Protein AF-A0A0K2Y956-F1 (afdb_monomer)

Mean predicted aligned error: 7.2 Å

Organism: NCBI:txid1578720

Sequence (318 aa):
VDVCEVVAVTRGVLKTEPFVRTFTHATAKLDRVRRGSLFAAFNPSCIEEAVRLGAYGVLFEKSAPISDPEIAWICVENLQEAVNKLLYYKFLDAPLTIFTLTPLELELFSKLAKAPGVCAFEEDTLELLNLDLNNLHTLLLTHTPPKLNAKKPANTPPFTLLQAQLFSMALRYKDQRHDLKISGLYTLELARVLNLCEDLGLEANLSHLGTLNSMQPHYTNKRLELCAFGQSERILIHERQVAKLPRMLAFVKKTAPYHKPAIFSQEPLALEHVRYQNLQELQDLLCKKDFSLGFVLGEIPLQALWRKPPLRSLFDSL

Structure (mmCIF, N/CA/C/O backbone):
data_AF-A0A0K2Y956-F1
#
_entry.id   AF-A0A0K2Y956-F1
#
loop_
_atom_site.group_PDB
_atom_site.id
_atom_site.type_symbol
_atom_site.label_atom_id
_atom_site.label_alt_id
_atom_site.label_comp_id
_atom_site.label_asym_id
_atom_site.label_entity_id
_atom_site.label_seq_id
_atom_site.pdbx_PDB_ins_code
_atom_site.Cartn_x
_atom_site.Cartn_y
_atom_site.Cartn_z
_atom_site.occupancy
_atom_site.B_iso_or_equiv
_atom_site.auth_seq_id
_atom_site.auth_comp_id
_atom_site.auth_asym_id
_atom_site.auth_atom_id
_atom_site.pdbx_PDB_model_num
ATOM 1 N N . VAL A 1 1 ? 10.954 -6.031 -23.122 1.00 83.19 1 VAL A N 1
ATOM 2 C CA . VAL A 1 1 ? 10.714 -4.720 -23.776 1.00 83.19 1 VAL A CA 1
ATOM 3 C C . VAL A 1 1 ? 11.827 -4.489 -24.782 1.00 83.19 1 VAL A C 1
ATOM 5 O O . VAL A 1 1 ? 12.980 -4.685 -24.410 1.00 83.19 1 VAL A O 1
ATOM 8 N N . ASP A 1 2 ? 11.516 -4.169 -26.034 1.00 93.06 2 ASP A N 1
ATOM 9 C CA . ASP A 1 2 ? 12.533 -3.969 -27.081 1.00 93.06 2 ASP A CA 1
ATOM 10 C C . ASP A 1 2 ? 13.171 -2.566 -26.997 1.00 93.06 2 ASP A C 1
ATOM 12 O O . ASP A 1 2 ? 12.508 -1.601 -26.619 1.00 93.06 2 ASP A O 1
ATOM 16 N N . VAL A 1 3 ? 14.462 -2.429 -27.316 1.00 94.81 3 VAL A N 1
ATOM 17 C CA . VAL A 1 3 ? 15.168 -1.133 -27.258 1.00 94.81 3 VAL A CA 1
ATOM 18 C C . VAL A 1 3 ? 14.535 -0.109 -28.202 1.00 94.81 3 VAL A C 1
ATOM 20 O O . VAL A 1 3 ? 14.299 1.030 -27.797 1.00 94.81 3 VAL A O 1
ATOM 23 N N . CYS A 1 4 ? 14.226 -0.503 -29.439 1.00 94.06 4 CYS A N 1
ATOM 24 C CA . CYS A 1 4 ? 13.611 0.371 -30.435 1.00 94.06 4 CYS A CA 1
ATOM 25 C C . CYS A 1 4 ? 12.205 0.790 -30.000 1.00 94.06 4 CYS A C 1
ATOM 27 O O . CYS A 1 4 ? 11.833 1.949 -30.170 1.00 94.06 4 CYS A O 1
ATOM 29 N N . GLU A 1 5 ? 11.448 -0.128 -29.396 1.00 94.25 5 GLU A N 1
ATOM 30 C CA . GLU A 1 5 ? 10.139 0.168 -28.806 1.00 94.25 5 GLU A CA 1
ATOM 31 C C . GLU A 1 5 ? 10.256 1.229 -27.704 1.00 94.25 5 GLU A C 1
ATOM 33 O O . GLU A 1 5 ? 9.527 2.222 -27.735 1.00 94.25 5 GLU A O 1
ATOM 38 N N . VAL A 1 6 ? 11.214 1.081 -26.775 1.00 96.31 6 VAL A N 1
ATOM 39 C CA . VAL A 1 6 ? 11.437 2.085 -25.721 1.00 96.31 6 VAL A CA 1
ATOM 40 C C . VAL A 1 6 ? 11.759 3.441 -26.332 1.00 96.31 6 VAL A C 1
ATOM 42 O O . VAL A 1 6 ? 11.135 4.436 -25.964 1.00 96.31 6 VAL A O 1
ATOM 45 N N . VAL A 1 7 ? 12.696 3.496 -27.279 1.00 96.81 7 VAL A N 1
ATOM 46 C CA . VAL A 1 7 ? 13.085 4.737 -27.963 1.00 96.81 7 VAL A CA 1
ATOM 47 C C . VAL A 1 7 ? 11.877 5.382 -28.654 1.00 96.81 7 VAL A C 1
ATOM 49 O O . VAL A 1 7 ? 11.616 6.568 -28.447 1.00 96.81 7 VAL A O 1
ATOM 52 N N . ALA A 1 8 ? 11.092 4.607 -29.405 1.00 96.19 8 ALA A N 1
ATOM 53 C CA . ALA A 1 8 ? 9.938 5.103 -30.149 1.00 96.19 8 ALA A CA 1
ATOM 54 C C . ALA A 1 8 ? 8.819 5.621 -29.230 1.00 96.19 8 ALA A C 1
ATOM 56 O O . ALA A 1 8 ? 8.346 6.747 -29.403 1.00 96.19 8 ALA A O 1
ATOM 57 N N . VAL A 1 9 ? 8.417 4.834 -28.226 1.00 95.75 9 VAL A N 1
ATOM 58 C CA . VAL A 1 9 ? 7.323 5.184 -27.304 1.00 95.75 9 VAL A CA 1
ATOM 59 C C . VAL A 1 9 ? 7.689 6.393 -26.447 1.00 95.75 9 VAL A C 1
ATOM 61 O O . VAL A 1 9 ? 6.869 7.293 -26.245 1.00 95.75 9 VAL A O 1
ATOM 64 N N . THR A 1 10 ? 8.930 6.448 -25.959 1.00 96.00 10 THR A N 1
ATOM 65 C CA . THR A 1 10 ? 9.403 7.565 -25.127 1.00 96.00 10 THR A CA 1
ATOM 66 C C . THR A 1 10 ? 9.759 8.807 -25.938 1.00 96.00 10 THR A C 1
ATOM 68 O O . THR A 1 10 ? 9.862 9.887 -25.355 1.00 96.00 10 THR A O 1
ATOM 71 N N . ARG A 1 11 ? 9.898 8.676 -27.267 1.00 94.88 11 ARG A N 1
ATOM 72 C CA . ARG A 1 11 ? 10.542 9.663 -28.151 1.00 94.88 11 ARG A CA 1
ATOM 73 C C . ARG A 1 11 ? 11.953 10.015 -27.674 1.00 94.88 11 ARG A C 1
ATOM 75 O O . ARG A 1 11 ? 12.375 11.167 -27.745 1.00 94.88 11 ARG A O 1
ATOM 82 N N . GLY A 1 12 ? 12.646 9.020 -27.129 1.00 95.19 12 GLY A N 1
ATOM 83 C CA . GLY A 1 12 ? 14.008 9.165 -26.649 1.00 95.19 12 GLY A CA 1
ATOM 84 C C . GLY A 1 12 ? 15.011 9.271 -27.792 1.00 95.19 12 GLY A C 1
ATOM 85 O O . GLY A 1 12 ? 14.745 8.888 -28.929 1.00 95.19 12 GLY A O 1
ATOM 86 N N . VAL A 1 13 ? 16.199 9.768 -27.468 1.00 95.75 13 VAL A N 1
ATOM 87 C CA . VAL A 1 13 ? 17.360 9.767 -28.355 1.00 95.75 13 VAL A CA 1
ATOM 88 C C . VAL A 1 13 ? 18.353 8.749 -27.821 1.00 95.75 13 VAL A C 1
ATOM 90 O O . VAL A 1 13 ? 18.901 8.925 -26.729 1.00 95.75 13 VAL A O 1
ATOM 93 N N . LEU A 1 14 ? 18.590 7.694 -28.597 1.00 95.69 14 LEU A N 1
ATOM 94 C CA . LEU A 1 14 ? 19.624 6.712 -28.300 1.00 95.69 14 LEU A CA 1
ATOM 95 C C . LEU A 1 14 ? 21.005 7.355 -28.510 1.00 95.69 14 LEU A C 1
ATOM 97 O O . LEU A 1 14 ? 21.265 7.953 -29.553 1.00 95.69 14 LEU A O 1
ATOM 101 N N . LYS A 1 15 ? 21.864 7.298 -27.491 1.00 95.44 15 LYS A N 1
ATOM 102 C CA . LYS A 1 15 ? 23.186 7.949 -27.470 1.00 95.44 15 LYS A CA 1
ATOM 103 C C . LYS A 1 15 ? 24.343 7.006 -27.797 1.00 95.44 15 LYS A C 1
ATOM 105 O O . LYS A 1 15 ? 25.475 7.466 -27.899 1.00 95.44 15 LYS A O 1
ATOM 110 N N . THR A 1 16 ? 24.061 5.719 -27.952 1.00 91.44 16 THR A N 1
ATOM 111 C CA . THR A 1 16 ? 25.033 4.659 -28.231 1.00 91.44 16 THR A CA 1
ATOM 112 C C . THR A 1 16 ? 24.541 3.753 -29.356 1.00 91.44 16 THR A C 1
ATOM 114 O O . THR A 1 16 ? 23.388 3.844 -29.776 1.00 91.44 16 TH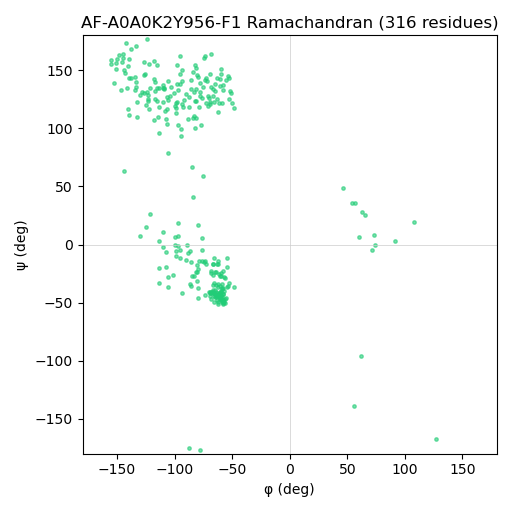R A O 1
ATOM 117 N N . GLU A 1 17 ? 25.409 2.862 -29.829 1.00 91.19 17 GLU A N 1
ATOM 118 C CA . GLU A 1 17 ? 25.054 1.749 -30.716 1.00 91.19 17 GLU A CA 1
ATOM 119 C C . GLU A 1 17 ? 25.080 0.445 -29.898 1.00 91.19 17 GLU A C 1
ATOM 121 O O . GLU A 1 17 ? 26.075 -0.279 -29.922 1.00 91.19 17 GLU A O 1
ATOM 126 N N . PRO A 1 18 ? 24.032 0.159 -29.101 1.00 91.19 18 PRO A N 1
ATOM 127 C CA . PRO A 1 18 ? 24.045 -0.965 -28.179 1.00 91.19 18 PRO A CA 1
ATOM 128 C C . PRO A 1 18 ? 24.011 -2.309 -28.907 1.00 91.19 18 PRO A C 1
ATOM 130 O O . PRO A 1 18 ? 23.311 -2.482 -29.907 1.00 91.19 18 PRO A O 1
ATOM 133 N N . PHE A 1 19 ? 24.676 -3.312 -28.334 1.00 90.25 19 PHE A N 1
ATOM 134 C CA . PHE A 1 19 ? 24.554 -4.700 -28.794 1.00 90.25 19 PHE A CA 1
ATOM 135 C C . PHE A 1 19 ? 23.277 -5.377 -28.283 1.00 90.25 19 PHE A C 1
ATOM 137 O O . PHE A 1 19 ? 22.799 -6.359 -28.860 1.00 90.25 19 PHE A O 1
ATOM 144 N N . VAL A 1 20 ? 22.699 -4.844 -27.208 1.00 87.69 20 VAL A N 1
ATOM 145 C CA . VAL A 1 20 ? 21.462 -5.343 -26.610 1.00 87.69 20 VAL A CA 1
ATOM 146 C C . VAL A 1 20 ? 20.264 -4.933 -27.461 1.00 87.69 20 VAL A C 1
ATOM 148 O O . VAL A 1 20 ? 20.142 -3.783 -27.868 1.00 87.69 20 VAL A O 1
ATOM 151 N N . ARG A 1 21 ? 19.342 -5.876 -27.688 1.00 91.25 21 ARG A N 1
ATOM 152 C CA . ARG A 1 21 ? 18.084 -5.629 -28.418 1.00 91.25 21 ARG A CA 1
ATOM 153 C C . ARG A 1 21 ? 16.853 -5.582 -27.524 1.00 91.25 21 ARG A C 1
ATOM 155 O O . ARG A 1 21 ? 15.892 -4.893 -27.833 1.00 91.25 21 ARG A O 1
ATOM 162 N N . THR A 1 22 ? 16.883 -6.284 -26.396 1.00 93.69 22 THR A N 1
ATOM 163 C CA . THR A 1 22 ? 15.728 -6.409 -25.504 1.00 93.69 22 THR A CA 1
ATOM 164 C C . THR A 1 22 ? 16.140 -6.335 -24.046 1.00 93.69 22 THR A C 1
ATOM 166 O O . THR A 1 22 ? 17.139 -6.931 -23.645 1.00 93.69 22 THR A O 1
ATOM 169 N N . PHE A 1 23 ? 15.298 -5.699 -23.243 1.00 95.38 23 PHE A N 1
ATOM 170 C CA . PHE A 1 23 ? 15.364 -5.716 -21.789 1.00 95.38 23 PHE A CA 1
ATOM 171 C C . PHE A 1 23 ? 14.441 -6.792 -21.223 1.00 95.38 23 PHE A C 1
ATOM 173 O O . PHE A 1 23 ? 13.294 -6.939 -21.669 1.00 95.38 23 PHE A O 1
ATOM 180 N N . THR A 1 24 ? 14.931 -7.509 -20.215 1.00 93.12 24 THR A N 1
ATOM 181 C CA . THR A 1 24 ? 14.179 -8.546 -19.491 1.00 93.12 24 THR A CA 1
ATOM 182 C C . THR A 1 24 ? 13.288 -7.957 -18.401 1.00 93.12 24 THR A C 1
ATOM 184 O O . THR A 1 24 ? 12.274 -8.551 -18.048 1.00 93.12 24 THR A O 1
ATOM 187 N N . HIS A 1 25 ? 13.664 -6.794 -17.868 1.00 92.56 25 HIS A N 1
ATOM 188 C CA . HIS A 1 25 ? 13.036 -6.160 -16.714 1.00 92.56 25 HIS A CA 1
ATOM 189 C C . HIS A 1 25 ? 13.284 -4.646 -16.747 1.00 92.56 25 HIS A C 1
ATOM 191 O O . HIS A 1 25 ? 14.275 -4.214 -17.330 1.00 92.56 25 HIS A O 1
ATOM 197 N N . ALA A 1 26 ? 12.439 -3.839 -16.112 1.00 95.56 26 ALA A N 1
ATOM 198 C CA . ALA A 1 26 ? 12.599 -2.395 -15.975 1.00 95.56 26 ALA A CA 1
ATOM 199 C C . ALA A 1 26 ? 12.434 -1.963 -14.512 1.00 95.56 26 ALA A C 1
ATOM 201 O O . ALA A 1 26 ? 11.440 -2.301 -13.885 1.00 95.56 26 ALA A O 1
ATOM 202 N N . THR A 1 27 ? 13.372 -1.201 -13.954 1.00 96.00 27 THR A N 1
ATOM 203 C CA . THR A 1 27 ? 13.287 -0.756 -12.552 1.00 96.00 27 THR A CA 1
ATOM 204 C C . THR A 1 27 ? 13.971 0.590 -12.337 1.00 96.00 27 THR A C 1
ATOM 206 O O . THR A 1 27 ? 14.804 1.016 -13.133 1.00 96.00 27 THR A O 1
ATOM 209 N N . ALA A 1 28 ? 13.614 1.269 -11.250 1.00 95.06 28 ALA A N 1
ATOM 210 C CA . ALA A 1 28 ? 14.278 2.478 -10.762 1.00 95.06 28 ALA A CA 1
ATOM 211 C C . ALA A 1 28 ? 15.047 2.215 -9.457 1.00 95.06 28 ALA A C 1
ATOM 213 O O . ALA A 1 28 ? 15.675 3.124 -8.913 1.00 95.06 28 ALA A O 1
ATOM 214 N N . LYS A 1 29 ? 14.991 0.985 -8.927 1.00 95.06 29 LYS A N 1
ATOM 215 C CA . LYS A 1 29 ? 15.582 0.629 -7.636 1.00 95.06 29 LYS A CA 1
ATOM 216 C C . LYS A 1 29 ? 16.838 -0.207 -7.834 1.00 95.06 29 LYS A C 1
ATOM 218 O O . LYS A 1 29 ? 16.804 -1.232 -8.510 1.00 95.06 29 LYS A O 1
ATOM 223 N N . LEU A 1 30 ? 17.943 0.227 -7.227 1.00 95.38 30 LEU A N 1
ATOM 224 C CA . LEU A 1 30 ? 19.248 -0.428 -7.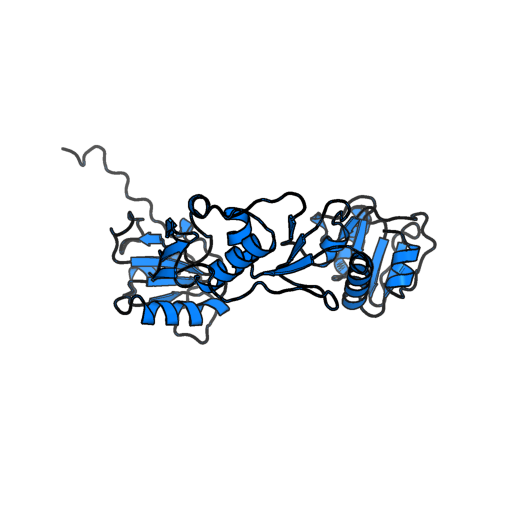367 1.00 95.38 30 LEU A CA 1
ATOM 225 C C . LEU A 1 30 ? 19.239 -1.887 -6.899 1.00 95.38 30 LEU A C 1
ATOM 227 O O . LEU A 1 30 ? 19.794 -2.747 -7.570 1.00 95.38 30 LEU A O 1
ATOM 231 N N . ASP A 1 31 ? 18.552 -2.185 -5.797 1.00 95.12 31 ASP A N 1
ATOM 232 C CA . ASP A 1 31 ? 18.433 -3.534 -5.227 1.00 95.12 31 ASP A CA 1
ATOM 233 C C . ASP A 1 31 ? 17.667 -4.524 -6.126 1.00 95.12 31 ASP A C 1
ATOM 235 O O . ASP A 1 31 ? 17.694 -5.734 -5.890 1.00 95.12 31 ASP A O 1
ATOM 239 N N . ARG A 1 32 ? 16.999 -4.027 -7.172 1.00 93.81 32 ARG A N 1
ATOM 240 C CA . ARG A 1 32 ? 16.249 -4.825 -8.150 1.00 93.81 32 ARG A CA 1
ATOM 241 C C . ARG A 1 32 ? 16.924 -4.913 -9.511 1.00 93.81 32 ARG A C 1
ATOM 243 O O . ARG A 1 32 ? 16.457 -5.674 -10.360 1.00 93.81 32 ARG A O 1
ATOM 250 N N . VAL A 1 33 ? 18.018 -4.183 -9.722 1.00 96.31 33 VAL A N 1
ATOM 251 C CA . VAL A 1 33 ? 18.779 -4.259 -10.968 1.00 96.31 33 VAL A CA 1
ATOM 252 C C . VAL A 1 33 ? 19.389 -5.650 -11.108 1.00 96.31 33 VAL A C 1
ATOM 254 O O . VAL A 1 33 ? 19.981 -6.199 -10.179 1.00 96.31 33 VAL A O 1
ATOM 257 N N . ARG A 1 34 ? 19.213 -6.238 -12.290 1.00 94.69 34 ARG A N 1
ATOM 258 C CA . ARG A 1 34 ? 19.775 -7.533 -12.674 1.00 94.69 34 ARG A CA 1
ATOM 259 C C . ARG A 1 34 ? 20.296 -7.440 -14.102 1.00 94.69 34 ARG A C 1
ATOM 261 O O . ARG A 1 34 ? 19.970 -6.511 -14.837 1.00 94.69 34 ARG A O 1
ATOM 268 N N . ARG A 1 35 ? 21.061 -8.448 -14.526 1.00 94.38 35 ARG A N 1
ATOM 269 C CA . ARG A 1 35 ? 21.492 -8.568 -15.927 1.00 94.38 35 ARG A CA 1
ATOM 270 C C . ARG A 1 35 ? 20.290 -8.496 -16.871 1.00 94.38 35 ARG A C 1
ATOM 272 O O . ARG A 1 35 ? 19.342 -9.269 -16.725 1.00 94.38 35 ARG A O 1
ATOM 279 N N . GLY A 1 36 ? 20.346 -7.579 -17.834 1.00 94.00 36 GLY A N 1
ATOM 280 C CA . GLY A 1 36 ? 19.261 -7.353 -18.792 1.00 94.00 36 GLY A CA 1
ATOM 281 C C . GLY A 1 36 ? 18.239 -6.294 -18.379 1.00 94.00 36 GLY A C 1
ATOM 282 O O . GLY A 1 36 ? 17.274 -6.086 -19.116 1.00 94.00 36 GLY A O 1
ATOM 283 N N . SER A 1 37 ? 18.422 -5.617 -17.240 1.00 96.38 37 SER A N 1
ATOM 284 C CA . SER A 1 37 ? 17.502 -4.567 -16.796 1.00 96.38 37 SER A CA 1
ATOM 285 C C . SER A 1 37 ? 17.615 -3.279 -17.621 1.00 96.38 37 SER A C 1
ATOM 287 O O . SER A 1 37 ? 18.710 -2.843 -17.969 1.00 96.38 37 SER A O 1
ATOM 289 N N . LEU A 1 38 ? 16.478 -2.629 -17.850 1.00 97.44 38 LEU A N 1
ATOM 290 C CA . LEU A 1 38 ? 16.365 -1.209 -18.159 1.00 97.44 38 LEU A CA 1
ATOM 291 C C . LEU A 1 38 ? 16.267 -0.432 -16.842 1.00 97.44 38 LEU A C 1
ATOM 293 O O . LEU A 1 38 ? 15.322 -0.625 -16.077 1.00 97.44 38 LEU A O 1
ATOM 297 N N . PHE A 1 39 ? 17.220 0.452 -16.574 1.00 97.31 39 PHE A N 1
ATOM 298 C CA . PHE A 1 39 ? 17.215 1.287 -15.379 1.00 97.31 39 PHE A CA 1
ATOM 299 C C . PHE A 1 39 ? 16.667 2.686 -15.683 1.00 97.31 39 PHE A C 1
ATOM 301 O O . PHE A 1 39 ? 17.211 3.392 -16.532 1.00 97.31 39 PHE A O 1
ATOM 308 N N . ALA A 1 40 ? 15.605 3.105 -14.991 1.00 97.06 40 ALA A N 1
ATOM 309 C CA . ALA A 1 40 ? 15.092 4.474 -15.063 1.00 97.06 40 ALA A CA 1
ATOM 310 C C . ALA A 1 40 ? 15.791 5.356 -14.017 1.00 97.06 40 ALA A C 1
ATOM 312 O O . ALA A 1 40 ? 15.541 5.253 -12.815 1.00 97.06 40 ALA A O 1
ATOM 313 N N . ALA A 1 41 ? 16.669 6.241 -14.481 1.00 95.81 41 ALA A N 1
ATOM 314 C CA . ALA A 1 41 ? 17.578 7.009 -13.642 1.00 95.81 41 ALA A CA 1
ATOM 315 C C . ALA A 1 41 ? 16.943 8.292 -13.076 1.00 95.81 41 ALA A C 1
ATOM 317 O O . ALA A 1 41 ? 17.366 9.402 -13.398 1.00 95.81 41 ALA A O 1
ATOM 318 N N . PHE A 1 42 ? 15.950 8.149 -12.191 1.00 93.69 42 PHE A N 1
ATOM 319 C CA . PHE A 1 42 ? 15.370 9.292 -11.463 1.00 93.69 42 PHE A CA 1
ATOM 320 C C . PHE A 1 42 ? 16.378 9.968 -10.525 1.00 93.69 42 PHE A C 1
ATOM 322 O O . PHE A 1 42 ? 16.252 11.152 -10.220 1.00 93.69 42 PHE A O 1
ATOM 329 N N . ASN A 1 43 ? 17.403 9.226 -10.099 1.00 92.25 43 ASN A N 1
ATOM 330 C CA . ASN A 1 43 ? 18.574 9.763 -9.426 1.00 92.25 43 ASN A CA 1
ATOM 331 C C . ASN A 1 43 ? 19.829 9.487 -10.278 1.00 92.25 43 ASN A C 1
ATOM 333 O O . ASN A 1 43 ? 20.294 8.344 -10.308 1.00 92.25 43 ASN A O 1
ATOM 337 N N . PRO A 1 44 ? 20.414 10.507 -10.936 1.00 90.69 44 PRO A N 1
ATOM 338 C CA . PRO A 1 44 ? 21.598 10.333 -11.777 1.00 90.69 44 PRO A CA 1
ATOM 339 C C . PRO A 1 44 ? 22.809 9.728 -11.053 1.00 90.69 44 PRO A C 1
ATOM 341 O O . PRO A 1 44 ? 23.605 9.036 -11.680 1.00 90.69 44 PRO A O 1
ATOM 344 N N . SER A 1 45 ? 22.936 9.929 -9.735 1.00 92.38 45 SER A N 1
ATOM 345 C CA . SER A 1 45 ? 24.040 9.348 -8.948 1.00 92.38 45 SER A CA 1
ATOM 346 C C . SER A 1 45 ? 23.994 7.818 -8.857 1.00 92.38 45 SER A C 1
ATOM 348 O O . SER A 1 45 ? 24.998 7.193 -8.537 1.00 92.38 45 SER A O 1
ATOM 350 N N . CYS A 1 46 ? 22.853 7.199 -9.172 1.00 93.94 46 CYS A N 1
ATOM 351 C CA . CYS A 1 46 ? 22.685 5.748 -9.156 1.00 93.94 46 CYS A CA 1
ATOM 352 C C . CYS A 1 46 ? 23.051 5.070 -10.488 1.00 93.94 46 CYS A C 1
ATOM 354 O O . CYS A 1 46 ? 23.050 3.845 -10.552 1.00 93.94 46 CYS A O 1
ATOM 356 N N . ILE A 1 47 ? 23.336 5.827 -11.554 1.00 95.00 47 ILE A N 1
ATOM 357 C CA . ILE A 1 47 ? 23.529 5.268 -12.902 1.00 95.00 47 ILE A CA 1
ATOM 358 C C . ILE A 1 47 ? 24.721 4.310 -12.954 1.00 95.00 47 ILE A C 1
ATOM 360 O O . ILE A 1 47 ? 24.575 3.184 -13.421 1.00 95.00 47 ILE A O 1
ATOM 364 N N . GLU A 1 48 ? 25.884 4.740 -12.463 1.00 94.81 48 GLU A N 1
ATOM 365 C CA . GLU A 1 48 ? 27.111 3.935 -12.510 1.00 94.81 48 GLU A CA 1
ATOM 366 C C . GLU A 1 48 ? 26.935 2.605 -11.766 1.00 94.81 48 GLU A C 1
ATOM 368 O O . GLU A 1 48 ? 27.286 1.538 -12.273 1.00 94.81 48 GLU A O 1
ATOM 373 N N . GLU A 1 49 ? 26.293 2.664 -10.598 1.00 96.00 49 GLU A N 1
ATOM 374 C CA . GLU A 1 49 ? 25.967 1.482 -9.810 1.00 96.00 49 GLU A CA 1
ATOM 375 C C . GLU A 1 49 ? 25.009 0.544 -10.551 1.00 96.00 49 GLU A C 1
ATOM 377 O O . GLU A 1 49 ? 25.234 -0.663 -10.593 1.00 96.00 49 GLU A O 1
ATOM 382 N N . ALA A 1 50 ? 23.959 1.080 -11.177 1.00 96.50 50 ALA A N 1
ATOM 383 C CA . ALA A 1 50 ? 23.004 0.277 -11.933 1.00 96.50 50 ALA A CA 1
ATOM 384 C C . ALA A 1 50 ? 23.675 -0.456 -13.108 1.00 96.50 50 ALA A C 1
ATOM 386 O O . ALA A 1 50 ? 23.425 -1.644 -13.318 1.00 96.50 50 ALA A O 1
ATOM 387 N N . VAL A 1 51 ? 24.566 0.216 -13.845 1.00 96.19 51 VAL A N 1
ATOM 388 C CA . VAL A 1 51 ? 25.340 -0.413 -14.929 1.00 96.19 51 VAL A CA 1
ATOM 389 C C . VAL A 1 51 ? 26.195 -1.554 -14.377 1.00 96.19 51 VAL A C 1
ATOM 391 O O . VAL A 1 51 ? 26.131 -2.673 -14.889 1.00 96.19 51 VAL A O 1
ATOM 394 N N . ARG A 1 52 ? 26.902 -1.328 -13.261 1.00 95.56 52 ARG A N 1
ATOM 395 C CA . ARG A 1 52 ? 27.707 -2.362 -12.590 1.00 95.56 52 ARG A CA 1
ATOM 396 C C . ARG A 1 52 ? 26.879 -3.574 -12.147 1.00 95.56 52 ARG A C 1
ATOM 398 O O . ARG A 1 52 ? 27.354 -4.705 -12.238 1.00 95.56 52 ARG A O 1
ATOM 405 N N . LEU A 1 53 ? 25.646 -3.354 -11.692 1.00 96.31 53 LEU A N 1
ATOM 406 C CA . LEU A 1 53 ? 24.710 -4.411 -11.287 1.00 96.31 53 LEU A CA 1
ATOM 407 C C . LEU A 1 53 ? 24.069 -5.155 -12.477 1.00 96.31 53 LEU A C 1
ATOM 409 O O . LEU A 1 53 ? 23.379 -6.159 -12.283 1.00 96.31 53 LEU A O 1
ATOM 413 N N . GLY A 1 54 ? 24.335 -4.722 -13.714 1.00 94.38 54 GLY A N 1
ATOM 414 C CA . GLY A 1 54 ? 23.928 -5.414 -14.936 1.00 94.38 54 GLY A CA 1
ATOM 415 C C . GLY A 1 54 ? 22.798 -4.742 -15.714 1.00 94.38 54 GLY A C 1
ATOM 416 O O . GLY A 1 54 ? 22.157 -5.412 -16.528 1.00 94.38 54 GLY A O 1
ATOM 417 N N . ALA A 1 55 ? 22.543 -3.448 -15.497 1.00 96.56 55 ALA A N 1
ATOM 418 C CA . ALA A 1 55 ? 21.639 -2.696 -16.360 1.00 96.56 55 ALA A CA 1
ATOM 419 C C . ALA A 1 55 ? 22.180 -2.667 -17.799 1.00 96.56 55 ALA A C 1
ATOM 421 O O . ALA A 1 55 ? 23.284 -2.202 -18.062 1.00 96.56 55 ALA A O 1
ATOM 422 N N . TYR A 1 56 ? 21.380 -3.176 -18.730 1.00 96.31 56 TYR A N 1
ATOM 423 C CA . TYR A 1 56 ? 21.672 -3.213 -20.166 1.00 96.31 56 TYR A CA 1
ATOM 424 C C . TYR A 1 56 ? 21.067 -2.027 -20.916 1.00 96.31 56 TYR A C 1
ATOM 426 O O . TYR A 1 56 ? 21.296 -1.854 -22.114 1.00 96.31 56 TYR A O 1
ATOM 434 N N . GLY A 1 57 ? 20.299 -1.197 -20.218 1.00 96.44 57 GLY A N 1
ATOM 435 C CA . GLY A 1 57 ? 19.902 0.107 -20.705 1.00 96.44 57 GLY A CA 1
ATOM 436 C C . GLY A 1 57 ? 19.679 1.079 -19.563 1.00 96.44 57 GLY A C 1
ATOM 437 O O . GLY A 1 57 ? 19.293 0.686 -18.462 1.00 96.44 57 GLY A O 1
ATOM 438 N N . VAL A 1 58 ? 19.901 2.354 -19.848 1.00 97.19 58 VAL A N 1
ATOM 439 C CA . VAL A 1 58 ? 19.675 3.466 -18.929 1.00 97.19 58 VAL A CA 1
ATOM 440 C C . VAL A 1 58 ? 18.750 4.460 -19.622 1.00 97.19 58 VAL A C 1
ATOM 442 O O . VAL A 1 58 ? 19.084 4.991 -20.680 1.00 97.19 58 VAL A O 1
ATOM 445 N N . LEU A 1 59 ? 17.589 4.712 -19.020 1.00 97.25 59 LEU A N 1
ATOM 446 C CA . LEU A 1 59 ? 16.661 5.770 -19.411 1.00 97.25 59 LEU A CA 1
ATOM 447 C C . LEU A 1 59 ? 16.885 6.969 -18.482 1.00 97.25 59 LEU A C 1
ATOM 449 O O . LEU A 1 59 ? 16.707 6.843 -17.270 1.00 97.25 59 LEU A O 1
ATOM 453 N N . PHE A 1 60 ? 17.293 8.116 -19.022 1.00 96.12 60 PHE A N 1
ATOM 454 C CA . PHE A 1 60 ? 17.720 9.269 -18.217 1.00 96.12 60 PHE A CA 1
ATOM 455 C C . PHE A 1 60 ? 17.341 10.613 -18.848 1.00 96.12 60 PHE A C 1
ATOM 457 O O . PHE A 1 60 ? 17.103 10.710 -20.052 1.00 96.12 60 PHE A O 1
ATOM 464 N N . GLU A 1 61 ? 17.324 11.668 -18.029 1.00 94.31 61 GLU A N 1
ATOM 465 C CA . GLU A 1 61 ? 17.114 13.045 -18.489 1.00 94.31 61 GLU A CA 1
ATOM 466 C C . GLU A 1 61 ? 18.437 13.775 -18.752 1.00 94.31 61 GLU A C 1
ATOM 468 O O . GLU A 1 61 ? 19.433 13.567 -18.055 1.00 94.31 61 GLU A O 1
ATOM 473 N N . LYS A 1 62 ? 18.415 14.720 -19.701 1.00 82.44 62 LYS A N 1
ATOM 474 C CA . LYS A 1 62 ? 19.517 15.650 -20.012 1.00 82.44 62 LYS A CA 1
ATOM 475 C C . LYS A 1 62 ? 20.788 14.939 -20.491 1.00 82.44 62 LYS A C 1
ATOM 477 O O . LYS A 1 62 ? 20.921 14.642 -21.676 1.00 82.44 62 LYS A O 1
ATOM 482 N N . SER A 1 63 ? 21.738 14.688 -19.598 1.00 81.06 63 SER A N 1
ATOM 483 C CA . SER A 1 63 ? 23.057 14.151 -19.923 1.00 81.06 63 SER A CA 1
ATOM 484 C C . SER A 1 63 ? 23.554 13.261 -18.794 1.00 81.06 63 SER A C 1
ATOM 486 O O . SER A 1 63 ? 23.548 13.677 -17.636 1.00 81.06 63 SER A O 1
ATOM 488 N N . ALA A 1 64 ? 24.049 12.083 -19.151 1.00 81.75 64 ALA A N 1
ATOM 489 C CA . ALA A 1 64 ? 24.754 11.179 -18.259 1.00 81.75 64 ALA A CA 1
ATOM 490 C C . ALA A 1 64 ? 26.106 10.818 -18.896 1.00 81.75 64 ALA A C 1
ATOM 492 O O . ALA A 1 64 ? 26.186 10.750 -20.128 1.00 81.75 64 ALA A O 1
ATOM 493 N N . PRO A 1 65 ? 27.168 10.616 -18.098 1.00 83.06 65 PRO A N 1
ATOM 494 C CA . PRO A 1 65 ? 28.425 10.108 -18.622 1.00 83.06 65 PRO A CA 1
ATOM 495 C C . PRO A 1 65 ? 28.212 8.672 -19.110 1.00 83.06 65 PRO A C 1
ATOM 497 O O . PRO A 1 65 ? 27.779 7.812 -18.346 1.00 83.06 65 PRO A O 1
ATOM 500 N N . ILE A 1 66 ? 28.502 8.425 -20.386 1.00 89.19 66 ILE A N 1
ATOM 501 C CA . ILE A 1 66 ? 28.409 7.092 -20.986 1.00 89.19 66 ILE A CA 1
ATOM 502 C C . ILE A 1 66 ? 29.634 6.301 -20.525 1.00 89.19 66 ILE A C 1
ATOM 504 O O . ILE A 1 66 ? 30.740 6.541 -21.004 1.00 89.19 66 ILE A O 1
ATOM 508 N N . SER A 1 67 ? 29.441 5.403 -19.561 1.00 89.19 67 SER A N 1
ATOM 509 C CA . SER A 1 67 ? 30.508 4.552 -19.016 1.00 89.19 67 SER A CA 1
ATOM 510 C C . SER A 1 67 ? 30.743 3.280 -19.834 1.00 89.19 67 SER A C 1
ATOM 512 O O . SER A 1 67 ? 31.855 2.761 -19.839 1.00 89.19 67 SER A O 1
ATOM 514 N N . ASP A 1 68 ? 29.714 2.799 -20.532 1.00 90.81 68 ASP A N 1
ATOM 515 C CA . ASP A 1 68 ? 29.741 1.570 -21.325 1.00 90.81 68 ASP A CA 1
ATOM 516 C C . ASP A 1 68 ? 28.984 1.791 -22.650 1.00 90.81 68 ASP A C 1
ATOM 518 O O . ASP A 1 68 ? 27.767 1.991 -22.624 1.00 90.81 68 ASP A O 1
ATOM 522 N N . PRO A 1 69 ? 29.660 1.809 -23.812 1.00 90.19 69 PRO A N 1
ATOM 523 C CA . PRO A 1 69 ? 29.007 2.041 -25.098 1.00 90.19 69 PRO A CA 1
ATOM 524 C C . PRO A 1 69 ? 28.171 0.849 -25.598 1.00 90.19 69 PRO A C 1
ATOM 526 O O . PRO A 1 69 ? 27.370 1.037 -26.513 1.00 90.19 69 PRO A O 1
ATOM 529 N N . GLU A 1 70 ? 28.323 -0.350 -25.024 1.00 91.88 70 GLU A N 1
ATOM 530 C CA . GLU A 1 70 ? 27.648 -1.573 -25.490 1.00 91.88 70 GLU A CA 1
ATOM 531 C C . GLU A 1 70 ? 26.190 -1.675 -25.008 1.00 91.88 70 GLU A C 1
ATOM 533 O O . GLU A 1 70 ? 25.387 -2.426 -25.580 1.00 91.88 70 GLU A O 1
ATOM 538 N N . ILE A 1 71 ? 25.828 -0.906 -23.976 1.00 94.00 71 ILE A N 1
ATOM 539 C CA . ILE A 1 71 ? 24.472 -0.847 -23.419 1.00 94.00 71 ILE A CA 1
ATOM 540 C C . ILE A 1 71 ? 23.661 0.311 -24.014 1.00 94.00 71 ILE A C 1
ATOM 542 O O . ILE A 1 71 ? 24.192 1.252 -24.609 1.00 94.00 71 ILE A O 1
ATOM 546 N N . ALA A 1 72 ? 22.337 0.257 -23.871 1.00 96.56 72 ALA A N 1
ATOM 547 C CA . ALA A 1 72 ? 21.437 1.239 -24.470 1.00 96.56 72 ALA A CA 1
ATOM 548 C C . ALA A 1 72 ? 21.293 2.500 -23.602 1.00 96.56 72 ALA A C 1
ATOM 550 O O . ALA A 1 72 ? 20.620 2.482 -22.573 1.00 96.56 72 ALA A O 1
ATOM 551 N N . TRP A 1 73 ? 21.861 3.624 -24.041 1.00 97.12 73 TRP A N 1
ATOM 552 C CA . TRP A 1 73 ? 21.714 4.917 -23.359 1.00 97.12 73 TRP A CA 1
ATOM 553 C C . TRP A 1 73 ? 20.612 5.744 -24.013 1.00 97.12 73 TRP A C 1
ATOM 555 O O . TRP A 1 73 ? 20.814 6.324 -25.080 1.00 97.12 73 TRP A O 1
ATOM 565 N N . ILE A 1 74 ? 19.441 5.809 -23.383 1.00 97.25 74 ILE A N 1
ATOM 566 C CA . ILE A 1 74 ? 18.247 6.456 -23.935 1.00 97.25 74 ILE A CA 1
ATOM 567 C C . ILE A 1 74 ? 17.995 7.765 -23.181 1.00 97.25 74 ILE A C 1
ATOM 569 O O . ILE A 1 74 ? 17.571 7.772 -22.026 1.00 97.25 74 ILE A O 1
ATOM 573 N N . CYS A 1 75 ? 18.258 8.886 -23.851 1.00 96.81 75 CYS A N 1
ATOM 574 C CA . CYS A 1 75 ? 18.043 10.229 -23.313 1.00 96.81 75 CYS A CA 1
ATOM 575 C C . CYS A 1 75 ? 16.625 10.712 -23.645 1.00 96.81 75 CYS A C 1
ATOM 577 O O . CYS A 1 75 ? 16.217 10.669 -24.807 1.00 96.81 75 CYS A O 1
ATOM 579 N N . VAL A 1 76 ? 15.889 11.196 -22.647 1.00 96.81 76 VAL A N 1
ATOM 580 C CA . VAL A 1 76 ? 14.532 11.743 -22.795 1.00 96.81 76 VAL A CA 1
ATOM 581 C C . VAL A 1 76 ? 14.433 13.149 -22.207 1.00 96.81 76 VAL A C 1
ATOM 583 O O . VAL A 1 76 ? 15.220 13.538 -21.346 1.00 96.81 76 VAL A O 1
ATOM 586 N N . GLU A 1 77 ? 13.447 13.921 -22.666 1.00 94.62 77 GLU A N 1
ATOM 587 C CA . GLU A 1 77 ? 13.183 15.270 -22.142 1.00 94.62 77 GLU A CA 1
ATOM 588 C C . GLU A 1 77 ? 12.643 15.238 -20.707 1.00 94.62 77 GLU A C 1
ATOM 590 O O . GLU A 1 77 ? 13.058 16.038 -19.871 1.00 94.62 77 GLU A O 1
ATOM 595 N N . ASN A 1 78 ? 11.727 14.304 -20.430 1.00 95.00 78 ASN A N 1
ATOM 596 C CA . ASN A 1 78 ? 11.124 14.089 -19.120 1.00 95.00 78 ASN A CA 1
ATOM 597 C C . ASN A 1 78 ? 10.970 12.583 -18.856 1.00 95.00 78 ASN A C 1
ATOM 599 O O . ASN A 1 78 ? 10.231 11.881 -19.553 1.00 95.00 78 ASN A O 1
ATOM 603 N N . LEU A 1 79 ? 11.668 12.086 -17.841 1.00 94.75 79 LEU A N 1
ATOM 604 C CA . LEU A 1 79 ? 11.734 10.680 -17.469 1.00 94.75 79 LEU A CA 1
ATOM 605 C C . LEU A 1 79 ? 10.406 10.184 -16.910 1.00 94.75 79 LEU A C 1
ATOM 607 O O . LEU A 1 79 ? 9.962 9.097 -17.275 1.00 94.75 79 LEU A O 1
ATOM 611 N N . GLN A 1 80 ? 9.725 10.986 -16.089 1.00 93.94 80 GLN A N 1
ATOM 612 C CA . GLN A 1 80 ? 8.416 10.604 -15.560 1.00 93.94 80 GLN A CA 1
ATOM 613 C C . GLN A 1 80 ? 7.382 10.452 -16.684 1.00 93.94 80 GLN A C 1
ATOM 615 O O . GLN A 1 80 ? 6.596 9.502 -16.691 1.00 93.94 80 GLN A O 1
ATOM 620 N N . GLU A 1 81 ? 7.382 11.362 -17.658 1.00 94.38 81 GLU A N 1
ATOM 621 C CA . GLU A 1 81 ? 6.504 11.290 -18.823 1.00 94.38 81 GLU A CA 1
ATOM 622 C C . GLU A 1 81 ? 6.857 10.101 -19.724 1.00 94.38 81 GLU A C 1
ATOM 624 O O . GLU A 1 81 ? 5.955 9.408 -20.196 1.00 94.38 81 GLU A O 1
ATOM 629 N N . ALA A 1 82 ? 8.148 9.831 -19.931 1.00 95.44 82 ALA A N 1
ATOM 630 C CA . ALA A 1 82 ? 8.620 8.667 -20.673 1.00 95.44 82 ALA A CA 1
ATOM 631 C C . ALA A 1 82 ? 8.124 7.356 -20.038 1.00 95.44 82 ALA A C 1
ATOM 633 O O . ALA A 1 82 ? 7.548 6.519 -20.734 1.00 95.44 82 ALA A O 1
ATOM 634 N N . VAL A 1 83 ? 8.243 7.214 -18.713 1.00 94.88 83 VAL A N 1
ATOM 635 C CA . VAL A 1 83 ? 7.705 6.063 -17.969 1.00 94.88 83 VAL A CA 1
ATOM 636 C C . VAL A 1 83 ? 6.187 5.958 -18.128 1.00 94.88 83 VAL A C 1
ATOM 638 O O . VAL A 1 83 ? 5.675 4.882 -18.434 1.00 94.88 83 VAL A O 1
ATOM 641 N N . ASN A 1 84 ? 5.455 7.070 -18.014 1.00 93.81 84 ASN A N 1
ATOM 642 C CA . ASN A 1 84 ? 4.002 7.072 -18.206 1.00 93.81 84 ASN A CA 1
ATOM 643 C C . ASN A 1 84 ? 3.596 6.658 -19.632 1.00 93.81 84 ASN A C 1
ATOM 645 O O . ASN A 1 84 ? 2.596 5.965 -19.798 1.00 93.81 84 ASN A O 1
ATOM 649 N N . LYS A 1 85 ? 4.361 7.053 -20.661 1.00 94.06 85 LYS A N 1
ATOM 650 C CA . LYS A 1 85 ? 4.135 6.632 -22.057 1.00 94.06 85 LYS A CA 1
ATOM 651 C C . LYS A 1 85 ? 4.357 5.132 -22.233 1.00 94.06 85 LYS A C 1
ATOM 653 O O . LYS A 1 85 ? 3.523 4.487 -22.860 1.00 94.06 85 LYS A O 1
ATOM 658 N N . LEU A 1 86 ? 5.426 4.584 -21.652 1.00 94.81 86 LEU A N 1
ATOM 659 C CA . LEU A 1 86 ? 5.704 3.142 -21.680 1.00 94.81 86 LEU A CA 1
ATOM 660 C C . LEU A 1 86 ? 4.584 2.343 -21.013 1.00 94.81 86 LEU A C 1
ATOM 662 O O . LEU A 1 86 ? 4.106 1.362 -21.575 1.00 94.81 86 LEU A O 1
ATOM 666 N N . LEU A 1 87 ? 4.127 2.790 -19.842 1.00 93.38 87 LEU A N 1
ATOM 667 C CA . LEU A 1 87 ? 3.012 2.162 -19.138 1.00 93.38 87 LEU A CA 1
ATOM 668 C C . LEU A 1 87 ? 1.728 2.241 -19.959 1.00 93.38 87 LEU A C 1
ATOM 670 O O . LEU A 1 87 ? 1.073 1.226 -20.169 1.00 93.38 87 LEU A O 1
ATOM 674 N N . TYR A 1 88 ? 1.388 3.425 -20.467 1.00 92.19 88 TYR A N 1
ATOM 675 C CA . TYR A 1 88 ? 0.210 3.602 -21.311 1.00 92.19 88 TYR A CA 1
ATOM 676 C C . TYR A 1 88 ? 0.237 2.671 -22.526 1.00 92.19 88 TYR A C 1
ATOM 678 O O . TYR A 1 88 ? -0.745 1.982 -22.771 1.00 92.19 88 TYR A O 1
ATOM 686 N N . TYR A 1 89 ? 1.369 2.600 -23.231 1.00 92.62 89 TYR A N 1
ATOM 687 C CA . TYR A 1 89 ? 1.542 1.713 -24.380 1.00 92.62 89 TYR A CA 1
ATOM 688 C C . TYR A 1 89 ? 1.367 0.238 -23.998 1.00 92.62 89 TYR A C 1
ATOM 690 O O . TYR A 1 89 ? 0.615 -0.478 -24.651 1.00 92.62 89 TYR A O 1
ATOM 698 N N . LYS A 1 90 ? 1.976 -0.198 -22.887 1.00 91.19 90 LYS A N 1
ATOM 699 C CA . LYS A 1 90 ? 1.856 -1.574 -22.389 1.00 91.19 90 LYS A CA 1
ATOM 700 C C . LYS A 1 90 ? 0.406 -1.986 -22.101 1.00 91.19 90 LYS A C 1
ATOM 702 O O . LYS A 1 90 ? 0.047 -3.139 -22.320 1.00 91.19 90 LYS A O 1
ATOM 707 N N . PHE A 1 91 ? -0.404 -1.072 -21.571 1.00 91.31 91 PHE A N 1
ATOM 708 C CA . PHE A 1 91 ? -1.785 -1.354 -21.168 1.00 91.31 91 PHE A CA 1
ATOM 709 C C . PHE A 1 91 ? -2.833 -0.956 -22.218 1.00 91.31 91 PHE A C 1
ATOM 711 O O . PHE A 1 91 ? -4.016 -1.170 -21.968 1.00 91.31 91 PHE A O 1
ATOM 718 N N . LEU A 1 92 ? -2.432 -0.390 -23.364 1.00 87.94 92 LEU A N 1
ATOM 719 C CA . LEU A 1 92 ? -3.341 0.236 -24.331 1.00 87.94 92 LEU A CA 1
ATOM 720 C C . LEU A 1 92 ? -4.424 -0.721 -24.845 1.00 87.94 92 LEU A C 1
ATOM 722 O O . LEU A 1 92 ? -5.606 -0.390 -24.785 1.00 87.94 92 LEU A O 1
ATOM 726 N N . ASP A 1 93 ? -4.009 -1.907 -25.288 1.00 82.38 93 ASP A N 1
ATOM 727 C CA . ASP A 1 93 ? -4.887 -2.931 -25.871 1.00 82.38 93 ASP A CA 1
ATOM 728 C C . ASP A 1 93 ? -5.045 -4.156 -24.959 1.00 82.38 93 ASP A C 1
ATOM 730 O O . ASP A 1 93 ? -5.566 -5.197 -25.363 1.00 82.38 93 ASP A O 1
ATOM 734 N N . ALA A 1 94 ? -4.581 -4.056 -23.711 1.00 85.38 94 ALA A N 1
ATOM 735 C CA . ALA A 1 94 ? -4.699 -5.153 -22.770 1.00 85.38 94 ALA A CA 1
ATOM 736 C C . ALA A 1 94 ? -6.176 -5.310 -22.352 1.00 85.38 94 ALA A C 1
ATOM 738 O O . ALA A 1 94 ? -6.774 -4.333 -21.891 1.00 85.38 94 ALA A O 1
ATOM 739 N N . PRO A 1 95 ? -6.779 -6.513 -22.450 1.00 85.62 95 PRO A N 1
ATOM 740 C CA . PRO A 1 95 ? -8.162 -6.769 -22.038 1.00 85.62 95 PRO A CA 1
ATOM 741 C C . PRO A 1 95 ? -8.273 -6.841 -20.503 1.00 85.62 95 PRO A C 1
ATOM 743 O O . PRO A 1 95 ? -8.667 -7.853 -19.928 1.00 85.62 95 PRO A O 1
ATOM 746 N N . LEU A 1 96 ? -7.878 -5.759 -19.832 1.00 91.56 96 LEU A N 1
ATOM 747 C CA . LEU A 1 96 ? -7.730 -5.649 -18.389 1.00 91.56 96 LEU A CA 1
ATOM 748 C C . LEU A 1 96 ? -8.714 -4.643 -17.816 1.00 91.56 96 LEU A C 1
ATOM 750 O O . LEU A 1 96 ? -8.836 -3.514 -18.290 1.00 91.56 96 LEU A O 1
ATOM 754 N N . THR A 1 97 ? -9.355 -5.021 -16.715 1.00 92.75 97 THR A N 1
ATOM 755 C CA . THR A 1 9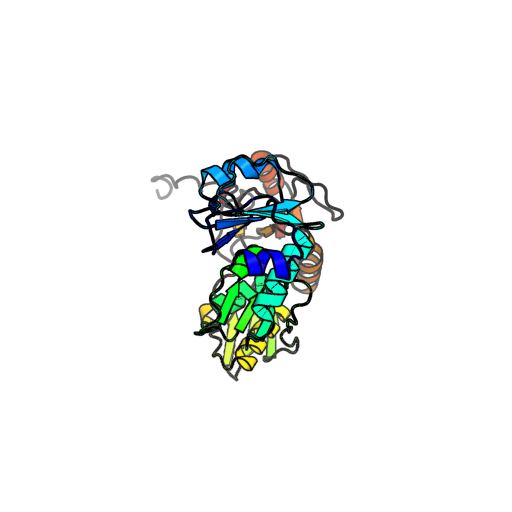7 ? -10.080 -4.063 -15.882 1.00 92.75 97 THR A CA 1
ATOM 756 C C . THR A 1 97 ? -9.171 -3.575 -14.763 1.00 92.75 97 THR A C 1
ATOM 758 O O . THR A 1 97 ? -8.694 -4.359 -13.946 1.00 92.75 97 THR A O 1
ATOM 761 N N . ILE A 1 98 ? -8.940 -2.266 -14.703 1.00 93.75 98 ILE A N 1
ATOM 762 C CA . ILE A 1 98 ? -8.116 -1.652 -13.659 1.00 93.75 98 ILE A CA 1
ATOM 763 C C . ILE A 1 98 ? -9.033 -1.031 -12.605 1.00 93.75 98 ILE A C 1
ATOM 765 O O . ILE A 1 98 ? -9.932 -0.260 -12.947 1.00 93.75 98 ILE A O 1
ATOM 769 N N . PHE A 1 99 ? -8.786 -1.322 -11.329 1.00 94.88 99 PHE A N 1
ATOM 770 C CA . PHE A 1 99 ? -9.440 -0.662 -10.200 1.00 94.88 99 PHE A CA 1
ATOM 771 C C . PHE A 1 99 ? -8.434 0.097 -9.340 1.00 94.88 99 PHE A C 1
ATOM 773 O O . PHE A 1 99 ? -7.349 -0.405 -9.050 1.00 94.88 99 PHE A O 1
ATOM 780 N N . THR A 1 100 ? -8.823 1.289 -8.881 1.00 93.88 100 THR A N 1
ATOM 781 C CA . THR A 1 100 ? -8.058 2.045 -7.880 1.00 93.88 100 THR A CA 1
ATOM 782 C C . THR A 1 100 ? -8.645 1.837 -6.486 1.00 93.88 100 THR A C 1
ATOM 784 O O . THR A 1 100 ? -9.810 2.174 -6.229 1.00 93.88 100 THR A O 1
ATOM 787 N N . LEU A 1 101 ? -7.814 1.350 -5.570 1.00 94.44 101 LEU A N 1
ATOM 788 C CA . LEU A 1 101 ? -8.146 1.094 -4.170 1.00 94.44 101 LEU A CA 1
ATOM 789 C C . LEU A 1 101 ? -7.211 1.877 -3.248 1.00 94.44 101 LEU A C 1
ATOM 791 O O . LEU A 1 101 ? -6.095 2.223 -3.611 1.00 94.44 101 LEU A O 1
ATOM 795 N N . THR A 1 102 ? -7.651 2.172 -2.032 1.00 91.94 102 THR A N 1
ATOM 796 C CA . THR A 1 102 ? -6.730 2.639 -0.986 1.00 91.94 102 THR A CA 1
ATOM 797 C C . THR A 1 102 ? -5.897 1.463 -0.456 1.00 91.94 102 THR A C 1
ATOM 799 O O . THR A 1 102 ? -6.331 0.316 -0.573 1.00 91.94 102 THR A O 1
ATOM 802 N N . PRO A 1 103 ? -4.746 1.704 0.202 1.00 90.62 103 PRO A N 1
ATOM 803 C CA . PRO A 1 103 ? -3.966 0.623 0.812 1.00 90.62 103 PRO A CA 1
ATOM 804 C C . PRO A 1 103 ? -4.781 -0.246 1.784 1.00 90.62 103 PRO A C 1
ATOM 806 O O . PRO A 1 103 ? -4.621 -1.460 1.823 1.00 90.62 103 PRO A O 1
ATOM 809 N N . LEU A 1 104 ? -5.709 0.366 2.530 1.00 91.19 104 LEU A N 1
ATOM 810 C CA . LEU A 1 104 ? -6.600 -0.361 3.435 1.00 91.19 104 LEU A CA 1
ATOM 811 C C . LEU A 1 104 ? -7.593 -1.251 2.678 1.00 91.19 104 LEU A C 1
ATOM 813 O O . LEU A 1 104 ? -7.867 -2.369 3.098 1.00 91.19 104 LEU A O 1
ATOM 817 N N . GLU A 1 105 ? -8.145 -0.760 1.571 1.00 94.62 105 GLU A N 1
ATOM 818 C CA . GLU A 1 105 ? -9.066 -1.538 0.737 1.00 94.62 105 GLU A CA 1
ATOM 819 C C . GLU A 1 105 ? -8.360 -2.718 0.064 1.00 94.62 105 GLU A C 1
ATOM 821 O O . GLU A 1 105 ? -8.945 -3.790 -0.060 1.00 94.62 105 GLU A O 1
ATOM 826 N N . LEU A 1 106 ? -7.093 -2.554 -0.317 1.00 93.19 106 LEU A N 1
ATOM 827 C CA . LEU A 1 106 ? -6.290 -3.640 -0.868 1.00 93.19 106 LEU A CA 1
ATOM 828 C C . LEU A 1 106 ? -5.968 -4.706 0.192 1.00 93.19 106 LEU A C 1
ATOM 830 O O . LEU A 1 106 ? -6.128 -5.901 -0.066 1.00 93.19 106 LEU A O 1
ATOM 834 N N . GLU A 1 107 ? -5.623 -4.276 1.413 1.00 92.12 107 GLU A N 1
ATOM 835 C CA . GLU A 1 107 ? -5.458 -5.169 2.566 1.00 92.12 107 GLU A CA 1
ATOM 836 C C . GLU A 1 107 ? -6.749 -5.964 2.830 1.00 92.12 107 GLU A C 1
ATOM 838 O O . GLU A 1 107 ? -6.708 -7.192 2.934 1.00 92.12 107 GLU A O 1
ATOM 843 N N . LEU A 1 108 ? -7.900 -5.282 2.879 1.00 94.25 108 LEU A N 1
ATOM 844 C CA . LEU A 1 108 ? -9.218 -5.907 3.023 1.00 94.25 108 LEU A CA 1
ATOM 845 C C . LEU A 1 108 ? -9.476 -6.930 1.908 1.00 94.25 108 LEU A C 1
ATOM 847 O O . LEU A 1 108 ? -9.826 -8.071 2.205 1.00 94.25 108 LEU A O 1
ATOM 851 N N . PHE A 1 109 ? -9.269 -6.555 0.642 1.00 94.44 109 PHE A N 1
ATOM 852 C CA . PHE A 1 109 ? -9.494 -7.441 -0.501 1.00 94.44 109 PHE A CA 1
ATOM 853 C C . PHE A 1 109 ? -8.655 -8.718 -0.392 1.00 94.44 109 PHE A C 1
ATOM 855 O O . PHE A 1 109 ? -9.205 -9.814 -0.467 1.00 94.44 109 PHE A O 1
ATOM 862 N N . SER A 1 110 ? -7.353 -8.585 -0.114 1.00 91.69 110 SER A N 1
ATOM 863 C CA . SER A 1 110 ? -6.423 -9.722 -0.010 1.00 91.69 110 SER A CA 1
ATOM 864 C C . SER A 1 110 ? -6.786 -10.734 1.088 1.00 91.69 110 SER A C 1
ATOM 866 O O . SER A 1 110 ? -6.444 -11.916 0.988 1.00 91.69 110 SER A O 1
ATOM 868 N N . LYS A 1 111 ? -7.479 -10.273 2.140 1.00 92.06 111 LYS A N 1
ATOM 869 C CA . LYS A 1 111 ? -7.963 -11.100 3.255 1.00 92.06 111 LYS A CA 1
ATOM 870 C C . LYS A 1 111 ? -9.324 -11.733 2.965 1.00 92.06 111 LYS A C 1
ATOM 872 O O . LYS A 1 111 ? -9.581 -12.840 3.431 1.00 92.06 111 LYS A O 1
ATOM 877 N N . LEU A 1 112 ? -10.188 -11.039 2.222 1.00 93.19 112 LEU A N 1
ATOM 878 C CA . LEU A 1 112 ? -11.562 -11.469 1.950 1.00 93.19 112 LEU A CA 1
ATOM 879 C C . LEU A 1 112 ? -11.671 -12.413 0.754 1.00 93.19 112 LEU A C 1
ATOM 881 O O . LEU A 1 112 ? -12.519 -13.302 0.772 1.00 93.19 112 LEU A O 1
ATOM 885 N N . ALA A 1 113 ? -10.854 -12.219 -0.280 1.00 91.81 113 ALA A N 1
ATOM 886 C CA . ALA A 1 113 ? -10.963 -12.958 -1.528 1.00 91.81 113 ALA A CA 1
ATOM 887 C C . ALA A 1 113 ? -9.588 -13.253 -2.135 1.00 91.81 113 ALA A C 1
ATOM 889 O O . ALA A 1 113 ? -8.628 -12.495 -2.000 1.00 91.81 113 ALA A O 1
ATOM 890 N N . LYS A 1 114 ? -9.511 -14.374 -2.852 1.00 86.06 114 LYS A N 1
ATOM 891 C CA . LYS A 1 114 ? -8.406 -14.697 -3.756 1.00 86.06 114 LYS A CA 1
ATOM 892 C C . LYS A 1 114 ? -9.002 -15.200 -5.052 1.00 86.06 114 LYS A C 1
ATOM 894 O O . LYS A 1 114 ? -9.920 -16.015 -5.024 1.00 86.06 114 LYS A O 1
ATOM 899 N N . ALA A 1 115 ? -8.470 -14.725 -6.166 1.00 84.94 115 ALA A N 1
ATOM 900 C CA . ALA A 1 115 ? -8.973 -15.086 -7.475 1.00 84.94 115 ALA A CA 1
ATOM 901 C C . ALA A 1 115 ? -7.816 -15.255 -8.461 1.00 84.94 115 ALA A C 1
ATOM 903 O O . ALA A 1 115 ? -6.921 -14.404 -8.492 1.00 84.94 115 ALA A O 1
ATOM 904 N N . PRO A 1 116 ? -7.816 -16.329 -9.267 1.00 86.12 116 PRO A N 1
ATOM 905 C CA . PRO A 1 116 ? -6.899 -16.422 -10.391 1.00 86.12 116 PRO A CA 1
ATOM 906 C C . PRO A 1 116 ? -7.169 -15.263 -11.362 1.00 86.12 116 PRO A C 1
ATOM 908 O O . PRO A 1 116 ? -8.312 -14.851 -11.550 1.00 86.12 116 PRO A O 1
ATOM 911 N N . GLY A 1 117 ? -6.111 -14.704 -11.947 1.00 89.75 117 GLY A N 1
ATOM 912 C CA . GLY A 1 117 ? -6.227 -13.587 -12.891 1.00 89.75 117 GLY A CA 1
ATOM 913 C C . GLY A 1 117 ? -6.568 -12.227 -12.268 1.00 89.75 117 GLY A C 1
ATOM 914 O O . GLY A 1 117 ? -6.780 -11.265 -13.008 1.00 89.75 117 GLY A O 1
ATOM 915 N N . VAL A 1 118 ? -6.574 -12.108 -10.936 1.00 93.25 118 VAL A N 1
ATOM 916 C CA . VAL A 1 118 ? -6.630 -10.820 -10.229 1.00 93.25 118 VAL A CA 1
ATOM 917 C C . VAL A 1 118 ? -5.286 -10.558 -9.556 1.00 93.25 118 VAL A C 1
ATOM 919 O O . VAL A 1 118 ? -4.833 -11.353 -8.735 1.00 93.25 118 VAL A O 1
ATOM 922 N N . CYS A 1 119 ? -4.652 -9.434 -9.883 1.00 91.56 119 CYS A N 1
ATOM 923 C CA . CYS A 1 119 ? -3.379 -9.029 -9.291 1.00 91.56 119 CYS A CA 1
ATOM 924 C C . CYS A 1 119 ? -3.555 -7.745 -8.482 1.00 91.56 119 CYS A C 1
ATOM 926 O O . CYS A 1 119 ? -3.997 -6.724 -9.008 1.00 91.56 119 CYS A O 1
ATOM 928 N N . ALA A 1 120 ? -3.191 -7.810 -7.203 1.00 90.50 120 ALA A N 1
ATOM 929 C CA . ALA A 1 120 ? -2.978 -6.644 -6.362 1.00 90.50 120 ALA A CA 1
ATOM 930 C C . ALA A 1 120 ? -1.534 -6.169 -6.513 1.00 90.50 120 ALA A C 1
ATOM 932 O O . ALA A 1 120 ? -0.607 -6.961 -6.349 1.00 90.50 120 ALA A O 1
ATOM 933 N N . PHE A 1 121 ? -1.354 -4.888 -6.822 1.00 87.56 121 PHE A N 1
ATOM 934 C CA . PHE A 1 121 ? -0.041 -4.309 -7.052 1.00 87.56 121 PHE A CA 1
ATOM 935 C C . PHE A 1 121 ? 0.213 -3.136 -6.104 1.00 87.56 121 PHE A C 1
ATOM 937 O O . PHE A 1 121 ? -0.471 -2.112 -6.148 1.00 87.56 121 PHE A O 1
ATOM 944 N N . GLU A 1 122 ? 1.220 -3.307 -5.249 1.00 82.56 122 GLU A N 1
ATOM 945 C CA . GLU A 1 122 ? 1.614 -2.347 -4.206 1.00 82.56 122 GLU A CA 1
ATOM 946 C C . GLU A 1 122 ? 2.996 -1.729 -4.451 1.00 82.56 122 GLU A C 1
ATOM 948 O O . GLU A 1 122 ? 3.492 -0.968 -3.621 1.00 82.56 122 GLU A O 1
ATOM 953 N N . GLU A 1 123 ? 3.644 -2.063 -5.567 1.00 82.19 123 GLU A N 1
ATOM 954 C CA . GLU A 1 123 ? 5.000 -1.599 -5.845 1.00 82.19 123 GLU A CA 1
ATOM 955 C C . GLU A 1 123 ? 5.034 -0.240 -6.556 1.00 82.19 123 GLU A C 1
ATOM 957 O O . GLU A 1 123 ? 4.015 0.422 -6.759 1.00 82.19 123 GLU A O 1
ATOM 962 N N . ASP A 1 124 ? 6.244 0.185 -6.931 1.00 84.50 124 ASP A N 1
ATOM 963 C CA . ASP A 1 124 ? 6.427 1.399 -7.713 1.00 84.50 124 ASP A CA 1
ATOM 964 C C . ASP A 1 124 ? 5.759 1.269 -9.085 1.00 84.50 124 ASP A C 1
ATOM 966 O O . ASP A 1 124 ? 5.789 0.219 -9.721 1.00 84.50 124 ASP A O 1
ATOM 970 N N . THR A 1 125 ? 5.186 2.364 -9.564 1.00 85.06 125 THR A N 1
ATOM 971 C CA . THR A 1 125 ? 4.461 2.413 -10.833 1.00 85.06 125 THR A CA 1
ATOM 972 C C . THR A 1 125 ? 5.287 1.888 -12.016 1.00 85.06 125 THR A C 1
ATOM 974 O O . THR A 1 125 ? 4.732 1.236 -12.898 1.00 85.06 125 THR A O 1
ATOM 977 N N . LEU A 1 126 ? 6.604 2.123 -12.047 1.00 90.12 126 LEU A N 1
ATOM 978 C CA . LEU A 1 126 ? 7.479 1.628 -13.114 1.00 90.12 126 LEU A CA 1
ATOM 979 C C . LEU A 1 126 ? 7.516 0.097 -13.175 1.00 90.12 126 LEU A C 1
ATOM 981 O O . LEU A 1 126 ? 7.600 -0.478 -14.258 1.00 90.12 126 LEU A O 1
ATOM 985 N N . GLU A 1 127 ? 7.411 -0.562 -12.025 1.00 91.69 127 GLU A N 1
ATOM 986 C CA . GLU A 1 127 ? 7.480 -2.019 -11.907 1.00 91.69 127 GLU A CA 1
ATOM 987 C C . GLU A 1 127 ? 6.282 -2.707 -12.586 1.00 91.69 127 GLU A C 1
ATOM 989 O O . GLU A 1 127 ? 6.356 -3.879 -12.957 1.00 91.69 127 GLU A O 1
ATOM 994 N N . LEU A 1 128 ? 5.201 -1.968 -12.875 1.00 92.06 128 LEU A N 1
ATOM 995 C CA . LEU A 1 128 ? 4.106 -2.451 -13.721 1.00 92.06 128 LEU A CA 1
ATOM 996 C C . LEU A 1 128 ? 4.580 -2.824 -15.136 1.00 92.06 128 LEU A C 1
ATOM 998 O O . LEU A 1 128 ? 3.966 -3.683 -15.775 1.00 92.06 128 LEU A O 1
ATOM 1002 N N . LEU A 1 129 ? 5.692 -2.258 -15.629 1.00 91.94 129 LEU A N 1
ATOM 1003 C CA . LEU A 1 129 ? 6.314 -2.671 -16.895 1.00 91.94 129 LEU A CA 1
ATOM 1004 C C . LEU A 1 129 ? 6.797 -4.124 -16.879 1.00 91.94 129 LEU A C 1
ATOM 1006 O O . LEU A 1 129 ? 6.922 -4.723 -17.948 1.00 91.94 129 LEU A O 1
ATOM 1010 N N . ASN A 1 130 ? 6.938 -4.734 -15.704 1.00 92.38 130 ASN A N 1
ATOM 1011 C CA . ASN A 1 130 ? 7.390 -6.116 -15.544 1.00 92.38 130 ASN A CA 1
ATOM 1012 C C . ASN A 1 130 ? 6.250 -7.125 -15.411 1.00 92.38 130 ASN A C 1
ATOM 1014 O O . ASN A 1 130 ? 6.489 -8.325 -15.488 1.00 92.38 130 ASN A O 1
ATOM 1018 N N . LEU A 1 131 ? 5.014 -6.655 -15.221 1.00 91.00 131 LEU A N 1
ATOM 1019 C CA . LEU A 1 131 ? 3.857 -7.522 -15.018 1.00 91.00 131 LEU A CA 1
ATOM 1020 C C . LEU A 1 131 ? 3.523 -8.338 -16.278 1.00 91.00 131 LEU A C 1
ATOM 1022 O O . LEU A 1 131 ? 3.351 -7.761 -17.352 1.00 91.00 131 LEU A O 1
ATOM 1026 N N . ASP A 1 132 ? 3.391 -9.655 -16.156 1.00 89.38 132 ASP A N 1
ATOM 1027 C CA . ASP A 1 132 ? 2.856 -10.484 -17.240 1.00 89.38 132 ASP A CA 1
ATOM 1028 C C . ASP A 1 132 ? 1.332 -10.320 -17.313 1.00 89.38 132 ASP A C 1
ATOM 1030 O O . ASP A 1 132 ? 0.630 -10.475 -16.312 1.00 89.38 132 ASP A O 1
ATOM 1034 N N . LEU A 1 133 ? 0.826 -9.977 -18.498 1.00 89.50 133 LEU A N 1
ATOM 1035 C CA . LEU A 1 133 ? -0.590 -9.692 -18.721 1.00 89.50 133 LEU A CA 1
ATOM 1036 C C . LEU A 1 133 ? -1.354 -10.891 -19.307 1.00 89.50 133 LEU A C 1
ATOM 1038 O O . LEU A 1 133 ? -2.580 -10.856 -19.330 1.00 89.50 133 LEU A O 1
ATOM 1042 N N . ASN A 1 134 ? -0.671 -11.960 -19.741 1.00 86.19 134 ASN A N 1
ATOM 1043 C CA . ASN A 1 134 ? -1.271 -13.039 -20.544 1.00 86.19 134 ASN A CA 1
ATOM 1044 C C . ASN A 1 134 ? -2.415 -13.804 -19.850 1.00 86.19 134 ASN A C 1
ATOM 1046 O O . ASN A 1 134 ? -3.278 -14.351 -20.528 1.00 86.19 134 ASN A O 1
ATOM 1050 N N . ASN A 1 135 ? -2.444 -13.828 -18.514 1.00 86.00 135 ASN A N 1
ATOM 1051 C CA . ASN A 1 135 ? -3.490 -14.490 -17.717 1.00 86.00 135 ASN A CA 1
ATOM 1052 C C . ASN A 1 135 ? -4.157 -13.544 -16.715 1.00 86.00 135 ASN A C 1
ATOM 1054 O O . ASN A 1 135 ? -4.789 -13.983 -15.753 1.00 86.00 135 ASN A O 1
ATOM 1058 N N . LEU A 1 136 ? -3.953 -12.241 -16.891 1.00 92.00 136 LEU A N 1
ATOM 1059 C CA . LEU A 1 136 ? -4.491 -11.237 -15.998 1.00 92.00 136 LEU A CA 1
ATOM 1060 C C . LEU A 1 136 ? -5.790 -10.689 -16.593 1.00 92.00 136 LEU A C 1
ATOM 1062 O O . LEU A 1 136 ? -5.855 -10.357 -17.772 1.00 92.00 136 LEU A O 1
ATOM 1066 N N . HIS A 1 137 ? -6.826 -10.595 -15.766 1.00 92.69 137 HIS A N 1
ATOM 1067 C CA . HIS A 1 137 ? -8.123 -10.016 -16.133 1.00 92.69 137 HIS A CA 1
ATOM 1068 C C . HIS A 1 137 ? -8.389 -8.725 -15.359 1.00 92.69 137 HIS A C 1
ATOM 1070 O O . HIS A 1 137 ? -8.978 -7.782 -15.893 1.00 92.69 137 HIS A O 1
ATOM 1076 N N . THR A 1 138 ? -7.903 -8.657 -14.116 1.00 94.62 138 THR A N 1
ATOM 1077 C CA . THR A 1 138 ? -8.114 -7.512 -13.233 1.00 94.62 138 THR A CA 1
ATOM 1078 C C . THR A 1 138 ? -6.823 -7.097 -12.545 1.00 94.62 138 THR A C 1
ATOM 1080 O O . THR A 1 138 ? -6.117 -7.921 -11.961 1.00 94.62 138 THR A O 1
ATOM 1083 N N . LEU A 1 139 ? -6.553 -5.794 -12.554 1.00 94.31 139 LEU A N 1
ATOM 1084 C CA . LEU A 1 139 ? -5.428 -5.180 -11.859 1.00 94.31 139 LEU A CA 1
ATOM 1085 C C . LEU A 1 139 ? -5.941 -4.210 -10.791 1.00 94.31 139 LEU A C 1
ATOM 1087 O O . LEU A 1 139 ? -6.715 -3.298 -11.083 1.00 94.31 139 LEU A O 1
ATOM 1091 N N . LEU A 1 140 ? -5.506 -4.405 -9.551 1.00 94.81 140 LEU A N 1
ATOM 1092 C CA . LEU A 1 140 ? -5.861 -3.575 -8.406 1.00 94.81 140 LEU A CA 1
ATOM 1093 C C . LEU A 1 140 ? -4.656 -2.712 -8.027 1.00 94.81 140 LEU A C 1
ATOM 1095 O O . LEU A 1 140 ? -3.614 -3.242 -7.642 1.00 94.81 140 LEU A O 1
ATOM 1099 N N . LEU A 1 141 ? -4.800 -1.392 -8.144 1.00 92.75 141 LEU A N 1
ATOM 1100 C CA . LEU A 1 141 ? -3.723 -0.422 -7.933 1.00 92.75 141 LEU A CA 1
ATOM 1101 C C . LEU A 1 141 ? -4.037 0.516 -6.769 1.00 92.75 141 LEU A C 1
ATOM 1103 O O . LEU A 1 141 ? -5.166 0.988 -6.632 1.00 92.75 141 LEU A O 1
ATOM 1107 N N . THR A 1 142 ? -3.017 0.874 -5.992 1.00 90.25 142 THR A N 1
ATOM 1108 C CA . THR A 1 142 ? -3.106 1.982 -5.023 1.00 90.25 142 THR A CA 1
ATOM 1109 C C . THR A 1 142 ? -2.931 3.349 -5.681 1.00 90.25 142 THR A C 1
ATOM 1111 O O . THR A 1 142 ? -3.551 4.335 -5.277 1.00 90.25 142 THR A O 1
ATOM 1114 N N . HIS A 1 143 ? -2.131 3.393 -6.746 1.00 87.25 143 HIS A N 1
ATOM 1115 C CA . HIS A 1 143 ? -1.858 4.576 -7.549 1.00 87.25 143 HIS A CA 1
ATOM 1116 C C . HIS A 1 143 ? -1.997 4.226 -9.029 1.00 87.25 143 HIS A C 1
ATOM 1118 O O . HIS A 1 143 ? -1.344 3.314 -9.529 1.00 87.25 143 HIS A O 1
ATOM 1124 N N . THR A 1 144 ? -2.868 4.941 -9.737 1.00 86.44 144 THR A N 1
ATOM 1125 C CA . THR A 1 144 ? -3.089 4.708 -11.167 1.00 86.44 144 THR A CA 1
ATOM 1126 C C . THR A 1 144 ? -2.170 5.615 -11.985 1.00 86.44 144 THR A C 1
ATOM 1128 O O . THR A 1 144 ? -2.228 6.835 -11.798 1.00 86.44 144 THR A O 1
ATOM 1131 N N . PRO A 1 145 ? -1.347 5.058 -12.896 1.00 85.50 145 PRO A N 1
ATOM 1132 C CA . PRO A 1 145 ? -0.557 5.856 -13.822 1.00 85.50 145 PRO A CA 1
ATOM 1133 C C . PRO A 1 145 ? -1.438 6.840 -14.607 1.00 85.50 145 PRO A C 1
ATOM 1135 O O . PRO A 1 145 ? -2.564 6.493 -14.984 1.00 85.50 145 PRO A O 1
ATOM 1138 N N . PRO A 1 146 ? -0.943 8.049 -14.917 1.00 83.19 146 PRO A N 1
ATOM 1139 C CA . PRO A 1 146 ? -1.657 8.980 -15.780 1.00 83.19 146 PRO A CA 1
ATOM 1140 C C . PRO A 1 146 ? -2.062 8.321 -17.104 1.00 83.19 146 PRO A C 1
ATOM 1142 O O . PRO A 1 146 ? -1.293 7.553 -17.675 1.00 83.19 146 PRO A O 1
ATOM 1145 N N . LYS A 1 147 ? -3.248 8.674 -17.615 1.00 83.12 147 LYS A N 1
ATOM 1146 C CA . LYS A 1 147 ? -3.849 8.156 -18.865 1.00 83.12 147 LYS A CA 1
ATOM 1147 C C . LYS A 1 147 ? -4.357 6.709 -18.825 1.00 83.12 147 LYS A C 1
ATOM 1149 O O . LYS A 1 147 ? -4.990 6.298 -19.794 1.00 83.12 147 LYS A O 1
ATOM 1154 N N . LEU A 1 148 ? -4.154 5.957 -17.740 1.00 85.94 148 LEU A N 1
ATOM 1155 C CA . LEU A 1 148 ? -4.852 4.682 -17.557 1.00 85.94 148 LEU A CA 1
ATOM 1156 C C . LEU A 1 148 ? -6.250 4.914 -16.979 1.00 85.94 148 LEU A C 1
ATOM 1158 O O . LEU A 1 148 ? -6.425 5.614 -15.980 1.00 85.94 148 LEU A O 1
ATOM 1162 N N . ASN A 1 149 ? -7.249 4.294 -17.602 1.00 86.69 149 ASN A N 1
ATOM 1163 C CA . ASN A 1 149 ? -8.631 4.359 -17.146 1.00 86.69 149 ASN A CA 1
ATOM 1164 C C . ASN A 1 149 ? -8.853 3.336 -16.030 1.00 86.69 149 ASN A C 1
ATOM 1166 O O . ASN A 1 149 ? -9.041 2.150 -16.294 1.00 86.69 149 ASN A O 1
ATOM 1170 N N . ALA A 1 150 ? -8.846 3.800 -14.782 1.00 90.12 150 ALA A N 1
ATOM 1171 C CA . ALA A 1 150 ? -9.177 2.970 -13.632 1.00 90.12 150 ALA A CA 1
ATOM 1172 C C . ALA A 1 150 ? -10.588 3.257 -13.110 1.00 90.12 150 ALA A C 1
ATOM 1174 O O . ALA A 1 150 ? -11.007 4.408 -12.953 1.00 90.12 150 ALA A O 1
ATOM 1175 N N . LYS A 1 151 ? -11.317 2.184 -12.810 1.00 93.06 151 LYS A N 1
ATOM 1176 C CA . LYS A 1 151 ? -12.622 2.229 -12.156 1.00 93.06 151 LYS A CA 1
ATOM 1177 C C . LYS A 1 151 ? -12.441 2.365 -10.646 1.00 93.06 151 LYS A C 1
ATOM 1179 O O . LYS A 1 151 ? -11.443 1.935 -10.067 1.00 93.06 151 LYS A O 1
ATOM 1184 N N . LYS A 1 152 ? -13.442 2.933 -9.981 1.00 91.50 152 LYS A N 1
ATOM 1185 C CA . LYS A 1 152 ? -13.569 2.868 -8.522 1.00 91.50 152 LYS A CA 1
ATOM 1186 C C . LYS A 1 152 ? -14.753 1.966 -8.193 1.00 91.50 152 LYS A C 1
ATOM 1188 O O . LYS A 1 152 ? -15.797 2.150 -8.818 1.00 91.50 152 LYS A O 1
ATOM 1193 N N . PRO A 1 153 ? -14.622 1.042 -7.226 1.00 92.69 153 PRO A N 1
ATOM 1194 C CA . PRO A 1 153 ? -15.768 0.270 -6.766 1.00 92.69 153 PRO A CA 1
ATOM 1195 C C . PRO A 1 153 ? -16.865 1.182 -6.214 1.00 92.69 153 PRO A C 1
ATOM 1197 O O . PRO A 1 153 ? -16.564 2.262 -5.686 1.00 92.69 153 PRO A O 1
ATOM 1200 N N . ALA A 1 154 ? -18.116 0.735 -6.319 1.00 93.56 154 ALA A N 1
ATOM 1201 C CA . ALA A 1 154 ? -19.270 1.467 -5.813 1.00 93.56 154 ALA A CA 1
ATOM 1202 C C . ALA A 1 154 ? -19.174 1.703 -4.296 1.00 93.56 154 ALA A C 1
ATOM 1204 O O . ALA A 1 154 ? -18.657 0.876 -3.546 1.00 93.56 154 ALA A O 1
ATOM 1205 N N . ASN A 1 155 ? -19.708 2.836 -3.837 1.00 92.88 155 ASN A N 1
ATOM 1206 C CA . ASN A 1 155 ? -19.701 3.212 -2.418 1.00 92.88 155 ASN A CA 1
ATOM 1207 C C . ASN A 1 155 ? -20.940 2.717 -1.656 1.00 92.88 155 ASN A C 1
ATOM 1209 O O . ASN A 1 155 ? -20.971 2.794 -0.429 1.00 92.88 155 ASN A O 1
ATOM 1213 N N . THR A 1 156 ? -21.972 2.263 -2.369 1.00 94.12 156 THR A N 1
ATOM 1214 C CA . THR A 1 156 ? -23.233 1.803 -1.778 1.00 94.12 156 THR A CA 1
ATOM 1215 C C . THR A 1 156 ? -22.995 0.501 -1.018 1.00 94.12 156 THR A C 1
ATOM 1217 O O . THR A 1 156 ? -22.545 -0.453 -1.639 1.00 94.12 156 THR A O 1
ATOM 1220 N N . PRO A 1 157 ? -23.266 0.413 0.292 1.00 94.50 157 PRO A N 1
ATOM 1221 C CA . PRO A 1 157 ? -23.015 -0.816 1.036 1.00 94.50 157 PRO A CA 1
ATOM 1222 C C . PRO A 1 157 ? -23.867 -1.986 0.521 1.00 94.50 157 PRO A C 1
ATOM 1224 O O . PRO A 1 157 ? -25.093 -1.871 0.548 1.00 94.50 157 PRO A O 1
ATOM 1227 N N . PRO A 1 158 ? -23.266 -3.133 0.144 1.00 96.25 158 PRO A N 1
ATOM 1228 C CA . PRO A 1 158 ? -24.012 -4.344 -0.204 1.00 96.25 158 PRO A CA 1
ATOM 1229 C C . PRO A 1 158 ? -24.479 -5.117 1.050 1.00 96.25 158 PRO A C 1
ATOM 1231 O O . PRO A 1 158 ? -24.824 -6.294 0.997 1.00 96.25 158 PRO A O 1
ATOM 1234 N N . PHE A 1 159 ? -24.467 -4.470 2.220 1.00 96.56 159 PHE A N 1
ATOM 1235 C CA . PHE A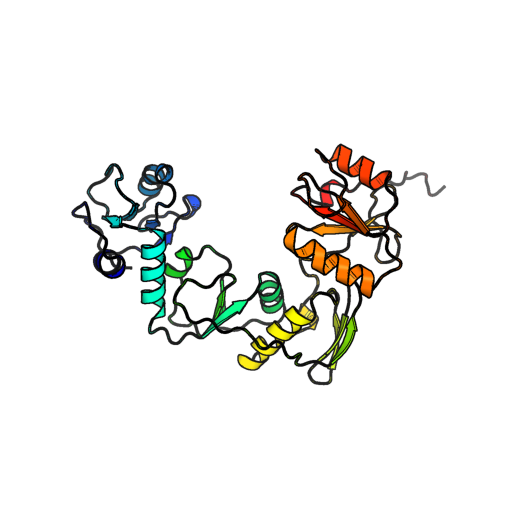 1 159 ? -24.811 -5.044 3.517 1.00 96.56 159 PHE A CA 1
ATOM 1236 C C . PHE A 1 159 ? -25.634 -4.064 4.355 1.00 96.56 159 PHE A C 1
ATOM 1238 O O . PHE A 1 159 ? -25.580 -2.847 4.181 1.00 96.56 159 PHE A O 1
ATOM 1245 N N . THR A 1 160 ? -26.354 -4.597 5.341 1.00 97.44 160 THR A N 1
ATOM 1246 C CA . THR A 1 160 ? -26.993 -3.791 6.388 1.00 97.44 160 THR A CA 1
ATOM 1247 C C . THR A 1 160 ? -26.058 -3.685 7.589 1.00 97.44 160 THR A C 1
ATOM 1249 O O . THR A 1 160 ? -25.740 -4.695 8.214 1.00 97.44 160 THR A O 1
ATOM 1252 N N . LEU A 1 161 ? -25.626 -2.474 7.941 1.00 97.19 161 LEU A N 1
ATOM 1253 C CA . LEU A 1 161 ? -24.860 -2.247 9.166 1.00 97.19 161 LEU A CA 1
ATOM 1254 C C . LEU A 1 161 ? -25.792 -2.366 10.381 1.00 97.19 161 LEU A C 1
ATOM 1256 O O . LEU A 1 161 ? -26.774 -1.634 10.477 1.00 97.19 161 LEU A O 1
ATOM 1260 N N . LEU A 1 162 ? -25.482 -3.273 11.306 1.00 97.12 162 LEU A N 1
ATOM 1261 C CA . LEU A 1 162 ? -26.252 -3.475 12.539 1.00 97.12 162 LEU A CA 1
ATOM 1262 C C . LEU A 1 162 ? -25.665 -2.653 13.688 1.00 97.12 162 LEU A C 1
ATOM 1264 O O . LEU A 1 162 ? -26.395 -2.052 14.471 1.00 97.12 162 LEU A O 1
ATOM 1268 N N . GLN A 1 163 ? -24.334 -2.621 13.784 1.00 95.50 163 GLN A N 1
ATOM 1269 C CA . GLN A 1 163 ? -23.615 -1.895 14.822 1.00 95.50 163 GLN A CA 1
ATOM 1270 C C . GLN A 1 163 ? -22.232 -1.470 14.325 1.00 95.50 163 GLN A C 1
ATOM 1272 O O . GLN A 1 163 ? -21.521 -2.256 13.707 1.00 95.50 163 GLN A O 1
ATOM 1277 N N . ALA A 1 164 ? -21.816 -0.249 14.655 1.00 95.25 164 ALA A N 1
ATOM 1278 C CA . ALA A 1 164 ? -20.454 0.234 14.449 1.00 95.25 164 ALA A CA 1
ATOM 1279 C C . ALA A 1 164 ? -19.871 0.700 15.783 1.00 95.25 164 ALA A C 1
ATOM 1281 O O . ALA A 1 164 ? -20.440 1.565 16.448 1.00 95.25 164 ALA A O 1
ATOM 1282 N N . GLN A 1 165 ? -18.739 0.122 16.169 1.00 93.31 165 GLN A N 1
ATOM 1283 C CA . GLN A 1 165 ? -18.002 0.447 17.386 1.00 93.31 165 GLN A CA 1
ATOM 1284 C C . GLN A 1 165 ? -16.563 0.840 17.035 1.00 93.31 165 GLN A C 1
ATOM 1286 O O . GLN A 1 165 ? -16.138 0.799 15.877 1.00 93.31 165 GLN A O 1
ATOM 1291 N N . LEU A 1 166 ? -15.795 1.232 18.054 1.00 91.81 166 LEU A N 1
ATOM 1292 C CA . LEU A 1 166 ? -14.444 1.746 17.858 1.00 91.81 166 LEU A CA 1
ATOM 1293 C C . LEU A 1 166 ? -13.479 0.703 17.273 1.00 91.81 166 LEU A C 1
ATOM 1295 O O . LEU A 1 166 ? -12.644 1.064 16.449 1.00 91.81 166 LEU A O 1
ATOM 1299 N N . PHE A 1 167 ? -13.629 -0.573 17.639 1.00 91.12 167 PHE A N 1
ATOM 1300 C CA . PHE A 1 167 ? -12.738 -1.672 17.226 1.00 91.12 167 PHE A CA 1
ATOM 1301 C C . PHE A 1 167 ? -13.478 -2.894 16.666 1.00 91.12 167 PHE A C 1
ATOM 1303 O O . PHE A 1 167 ? -12.874 -3.937 16.428 1.00 91.12 167 PHE A O 1
ATOM 1310 N N . SER A 1 168 ? -14.787 -2.774 16.467 1.00 92.06 168 SER A N 1
ATOM 1311 C CA . SER A 1 168 ? -15.646 -3.849 15.980 1.00 92.06 168 SER A CA 1
ATOM 1312 C C . SER A 1 168 ? -16.831 -3.280 15.211 1.00 92.06 168 SER A C 1
ATOM 1314 O O . SER A 1 168 ? -17.244 -2.135 15.421 1.00 92.06 168 SER A O 1
ATOM 1316 N N . MET A 1 169 ? -17.404 -4.089 14.330 1.00 94.62 169 MET A N 1
ATOM 1317 C CA . MET A 1 169 ? -18.685 -3.804 13.694 1.00 94.62 169 MET A CA 1
ATOM 1318 C C . MET A 1 169 ? -19.479 -5.095 13.522 1.00 94.62 169 MET A C 1
ATOM 1320 O O . MET A 1 169 ? -18.901 -6.154 13.292 1.00 94.62 169 MET A O 1
ATOM 1324 N N . ALA A 1 170 ? -20.799 -4.996 13.610 1.00 96.62 170 ALA A N 1
ATOM 1325 C CA . ALA A 1 170 ? -21.719 -6.075 13.290 1.00 96.62 170 ALA A CA 1
ATOM 1326 C C . ALA A 1 170 ? -22.534 -5.674 12.062 1.00 96.62 170 ALA A C 1
ATOM 1328 O O . ALA A 1 170 ? -23.036 -4.548 11.978 1.00 96.62 170 ALA A O 1
ATOM 1329 N N . LEU A 1 171 ? -22.681 -6.586 11.111 1.00 97.19 171 LEU A N 1
ATOM 1330 C CA . LEU A 1 171 ? -23.413 -6.347 9.871 1.00 97.19 171 LEU A CA 1
ATOM 1331 C C . LEU A 1 171 ? -24.153 -7.603 9.412 1.00 97.19 171 LEU A C 1
ATOM 1333 O O . LEU A 1 171 ? -23.862 -8.710 9.866 1.00 97.19 171 LEU A O 1
ATOM 1337 N N . ARG A 1 172 ? -25.109 -7.425 8.502 1.00 97.44 172 ARG A N 1
ATOM 1338 C CA . ARG A 1 172 ? -25.767 -8.508 7.770 1.00 97.44 172 ARG A CA 1
ATOM 1339 C C . ARG A 1 172 ? -25.410 -8.415 6.289 1.00 97.44 172 ARG A C 1
ATOM 1341 O O . ARG A 1 172 ? -25.757 -7.419 5.653 1.00 97.44 172 ARG A O 1
ATOM 1348 N N . TYR A 1 173 ? -24.752 -9.442 5.763 1.00 96.31 173 TYR A N 1
ATOM 1349 C CA . TYR A 1 173 ? -24.321 -9.563 4.369 1.00 96.31 173 TYR A CA 1
ATOM 1350 C C . TYR A 1 173 ? -24.813 -10.903 3.813 1.00 96.31 173 TYR A C 1
ATOM 1352 O O . TYR A 1 173 ? -24.665 -11.916 4.489 1.00 96.31 173 TYR A O 1
ATOM 1360 N N . LYS A 1 174 ? -25.448 -10.908 2.630 1.00 93.44 174 LYS A N 1
ATOM 1361 C CA . LYS A 1 174 ? -26.064 -12.113 2.024 1.00 93.44 174 LYS A CA 1
ATOM 1362 C C . LYS A 1 174 ? -26.909 -12.928 3.023 1.00 93.44 174 LYS A C 1
ATOM 1364 O O . LYS A 1 174 ? -26.721 -14.127 3.191 1.00 93.44 174 LYS A O 1
ATOM 1369 N N . ASP A 1 175 ? -27.788 -12.230 3.746 1.00 92.25 175 ASP A N 1
ATOM 1370 C CA . ASP A 1 175 ? -28.672 -12.767 4.796 1.00 92.25 175 ASP A CA 1
ATOM 1371 C C . ASP A 1 175 ? -27.990 -13.430 6.008 1.00 92.25 175 ASP A C 1
ATOM 1373 O O . ASP A 1 175 ? -28.669 -13.914 6.913 1.00 92.25 175 ASP A O 1
ATOM 1377 N N . GLN A 1 176 ? -26.661 -13.362 6.111 1.00 94.56 176 GLN A N 1
ATOM 1378 C CA . GLN A 1 176 ? -25.899 -13.861 7.252 1.00 94.56 176 GLN A CA 1
ATOM 1379 C C . GLN A 1 176 ? -25.396 -12.714 8.129 1.00 94.56 176 GLN A C 1
ATOM 1381 O O . GLN A 1 176 ? -24.985 -11.656 7.646 1.00 94.56 176 GLN A O 1
ATOM 1386 N N . ARG A 1 177 ? -25.441 -12.913 9.451 1.00 95.75 177 ARG A N 1
ATOM 1387 C CA . ARG A 1 177 ? -24.847 -11.982 10.415 1.00 95.75 177 ARG A CA 1
ATOM 1388 C C . ARG A 1 177 ? -23.347 -12.244 10.523 1.00 95.75 177 ARG A C 1
ATOM 1390 O O . ARG A 1 177 ? -22.933 -13.380 10.729 1.00 95.75 177 ARG A O 1
ATOM 1397 N N . HIS A 1 178 ? -22.564 -11.171 10.491 1.00 95.75 178 HIS A N 1
ATOM 1398 C CA . HIS A 1 178 ? -21.128 -11.195 10.735 1.00 95.75 178 HIS A CA 1
ATOM 1399 C C . HIS A 1 178 ? -20.754 -10.184 11.818 1.00 95.75 178 HIS A C 1
ATOM 1401 O O . HIS A 1 178 ? -21.120 -9.010 11.738 1.00 95.75 178 HIS A O 1
ATOM 1407 N N . ASP A 1 179 ? -19.986 -10.641 12.804 1.00 94.62 179 ASP A N 1
ATOM 1408 C CA . ASP A 1 179 ? -19.393 -9.811 13.850 1.00 94.62 179 ASP A CA 1
ATOM 1409 C C . ASP A 1 179 ? -17.884 -9.689 13.573 1.00 94.62 179 ASP A C 1
ATOM 1411 O O . ASP A 1 179 ? -17.108 -10.628 13.765 1.00 94.62 179 ASP A O 1
ATOM 1415 N N . LEU A 1 180 ? -17.469 -8.533 13.057 1.00 93.69 180 LEU A N 1
ATOM 1416 C CA . LEU A 1 180 ? -16.112 -8.285 12.581 1.00 93.69 180 LEU A CA 1
ATOM 1417 C C . LEU A 1 180 ? -15.275 -7.565 13.640 1.00 93.69 180 LEU A C 1
ATOM 1419 O O . LEU A 1 180 ? -15.709 -6.578 14.239 1.00 93.69 180 LEU A O 1
ATOM 1423 N N . LYS A 1 181 ? -14.018 -7.995 13.799 1.00 90.81 181 LYS A N 1
ATOM 1424 C CA . LYS A 1 181 ? -13.014 -7.365 14.681 1.00 90.81 181 LYS A CA 1
ATOM 1425 C C . LYS A 1 181 ? -12.299 -6.187 14.006 1.00 90.81 181 LYS A C 1
ATOM 1427 O O . LYS A 1 181 ? -11.082 -6.047 14.106 1.00 90.81 181 LYS A O 1
ATOM 1432 N N . ILE A 1 182 ? -13.054 -5.374 13.270 1.00 91.81 182 ILE A N 1
ATOM 1433 C CA . ILE A 1 182 ? -12.553 -4.189 12.572 1.00 91.81 182 ILE A CA 1
ATOM 1434 C C . ILE A 1 182 ? -13.369 -2.964 12.968 1.00 91.81 182 ILE A C 1
ATOM 1436 O O . ILE A 1 182 ? -14.568 -3.059 13.224 1.00 91.81 182 ILE A O 1
ATOM 1440 N N . SER A 1 183 ? -12.724 -1.801 13.016 1.00 93.12 183 SER A N 1
ATOM 1441 C CA . SER A 1 183 ? -13.392 -0.558 13.399 1.00 93.12 183 SER A CA 1
ATOM 1442 C C . SER A 1 183 ? -14.535 -0.197 12.456 1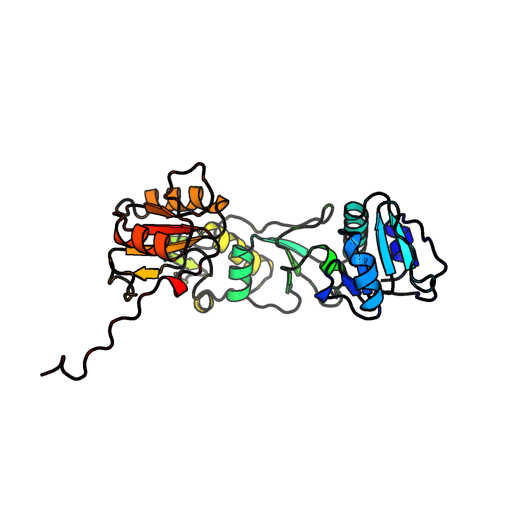.00 93.12 183 SER A C 1
ATOM 1444 O O . SER A 1 183 ? -14.353 -0.185 11.236 1.00 93.12 183 SER A O 1
ATOM 1446 N N . GLY A 1 184 ? -15.667 0.237 13.022 1.00 94.44 184 GLY A N 1
ATOM 1447 C CA . GLY A 1 184 ? -16.770 0.852 12.279 1.00 94.44 184 GLY A CA 1
ATOM 1448 C C . GLY A 1 184 ? -16.349 2.053 11.418 1.00 94.44 184 GLY A C 1
ATOM 1449 O O . GLY A 1 184 ? -17.041 2.393 10.456 1.00 94.44 184 GLY A O 1
ATOM 1450 N N . LEU A 1 185 ? -15.188 2.657 11.703 1.00 94.50 185 LEU A N 1
ATOM 1451 C CA . LEU A 1 185 ? -14.567 3.703 10.891 1.00 94.50 185 LEU A CA 1
ATOM 1452 C C . LEU A 1 185 ? -14.409 3.287 9.421 1.00 94.50 185 LEU A C 1
ATOM 1454 O O . LEU A 1 185 ? -14.519 4.143 8.542 1.00 94.50 185 LEU A O 1
ATOM 1458 N N . TYR A 1 186 ? -14.176 1.995 9.170 1.00 94.19 186 TYR A N 1
ATOM 1459 C CA . TYR A 1 186 ? -13.835 1.430 7.861 1.00 94.19 186 TYR A CA 1
ATOM 1460 C C . TYR A 1 186 ? -15.028 0.833 7.109 1.00 94.19 186 TYR A C 1
ATOM 1462 O O . TYR A 1 186 ? -14.859 0.043 6.184 1.00 94.19 186 TYR A O 1
ATOM 1470 N N . THR A 1 187 ? -16.251 1.201 7.504 1.00 95.06 187 THR A N 1
ATOM 1471 C CA . THR A 1 187 ? -17.485 0.702 6.874 1.00 95.06 187 THR A CA 1
ATOM 1472 C C . THR A 1 187 ? -17.525 0.996 5.368 1.00 95.06 187 THR A C 1
ATOM 1474 O O . THR A 1 187 ? -17.953 0.145 4.592 1.00 95.06 187 THR A O 1
ATOM 1477 N N . LEU A 1 188 ? -17.069 2.181 4.939 1.00 95.50 188 LEU A N 1
ATOM 1478 C CA . LEU A 1 188 ? -17.068 2.564 3.523 1.00 95.50 188 LEU A CA 1
ATOM 1479 C C . LEU A 1 188 ? -16.047 1.751 2.718 1.00 95.50 188 LEU A C 1
ATOM 1481 O O . LEU A 1 188 ? -16.360 1.264 1.638 1.00 95.50 188 LEU A O 1
ATOM 1485 N N . GLU A 1 189 ? -14.840 1.587 3.252 1.00 96.00 189 GLU A N 1
ATOM 1486 C CA . GLU A 1 189 ? -13.784 0.786 2.635 1.00 96.00 189 GLU A CA 1
ATOM 1487 C C . GLU A 1 189 ? -14.220 -0.677 2.490 1.00 96.00 189 GLU A C 1
ATOM 1489 O O . GLU A 1 189 ? -14.057 -1.265 1.423 1.00 96.00 189 GLU A O 1
ATOM 1494 N N . LEU A 1 190 ? -14.866 -1.239 3.518 1.00 96.56 190 LEU A N 1
ATOM 1495 C CA . LEU A 1 190 ? -15.445 -2.579 3.445 1.00 96.56 190 LEU A CA 1
ATOM 1496 C C . LEU A 1 190 ? -16.538 -2.674 2.371 1.00 96.56 190 LEU A C 1
ATOM 1498 O O . LEU A 1 190 ? -16.542 -3.628 1.599 1.00 96.56 190 LEU A O 1
ATOM 1502 N N . ALA A 1 191 ? -17.439 -1.689 2.289 1.00 97.25 191 ALA A N 1
ATOM 1503 C CA . ALA A 1 191 ? -18.478 -1.647 1.259 1.00 97.25 191 ALA A CA 1
ATOM 1504 C C . ALA A 1 191 ? -17.888 -1.664 -0.155 1.00 97.25 191 ALA A C 1
ATOM 1506 O O . ALA A 1 191 ? -18.300 -2.476 -0.979 1.00 97.25 191 ALA A O 1
ATOM 1507 N N . ARG A 1 192 ? -16.879 -0.825 -0.414 1.00 97.44 192 ARG A N 1
ATOM 1508 C CA . ARG A 1 192 ? -16.199 -0.763 -1.715 1.00 97.44 192 ARG A CA 1
ATOM 1509 C C . ARG A 1 192 ? -15.541 -2.091 -2.083 1.00 97.44 192 ARG A C 1
ATOM 1511 O O . ARG A 1 192 ? -15.637 -2.514 -3.230 1.00 97.44 192 ARG A O 1
ATOM 1518 N N . VAL A 1 193 ? -14.909 -2.764 -1.123 1.00 96.88 193 VAL A N 1
ATOM 1519 C CA . VAL A 1 193 ? -14.264 -4.064 -1.364 1.00 96.88 193 VAL A CA 1
ATOM 1520 C C . VAL A 1 193 ? -15.286 -5.174 -1.601 1.00 96.88 193 VAL A C 1
ATOM 1522 O O . VAL A 1 193 ? -15.090 -5.983 -2.500 1.00 96.88 193 VAL A O 1
ATOM 1525 N N . LEU A 1 194 ? -16.391 -5.206 -0.853 1.00 96.94 194 LEU A N 1
ATOM 1526 C CA . LEU A 1 194 ? -17.444 -6.201 -1.073 1.00 96.94 194 LEU A CA 1
ATOM 1527 C C . LEU A 1 194 ? -18.152 -6.001 -2.418 1.00 96.94 194 LEU A C 1
ATOM 1529 O O . LEU A 1 194 ? -18.373 -6.983 -3.118 1.00 96.94 194 LEU A O 1
ATOM 1533 N N . ASN A 1 195 ? -18.409 -4.753 -2.824 1.00 96.88 195 ASN A N 1
ATOM 1534 C CA . ASN A 1 195 ? -18.911 -4.460 -4.170 1.00 96.88 195 ASN A CA 1
ATOM 1535 C C . ASN A 1 195 ? -17.932 -4.922 -5.250 1.00 96.88 195 ASN A C 1
ATOM 1537 O O . ASN A 1 195 ? -18.349 -5.524 -6.227 1.00 96.88 195 ASN A O 1
ATOM 1541 N N . LEU A 1 196 ? -16.627 -4.698 -5.059 1.00 96.50 196 LEU A N 1
ATOM 1542 C CA . LEU A 1 196 ? -15.617 -5.204 -5.988 1.00 96.50 196 LEU A CA 1
ATOM 1543 C C . LEU A 1 196 ? -15.650 -6.735 -6.077 1.00 96.50 196 LEU A C 1
ATOM 1545 O O . LEU A 1 196 ? -15.544 -7.282 -7.170 1.00 96.50 196 LEU A O 1
ATOM 1549 N N . CYS A 1 197 ? -15.799 -7.437 -4.952 1.00 95.44 197 CYS A N 1
ATOM 1550 C CA . CYS A 1 197 ? -15.956 -8.889 -4.973 1.00 95.44 197 CYS A CA 1
ATOM 1551 C C . CYS A 1 197 ? -17.202 -9.303 -5.768 1.00 95.44 197 CYS A C 1
ATOM 1553 O O . CYS A 1 197 ? -17.107 -10.214 -6.581 1.00 95.44 197 CYS A O 1
ATOM 1555 N N . GLU A 1 198 ? -18.336 -8.624 -5.588 1.00 94.62 198 GLU A N 1
ATOM 1556 C CA . GLU A 1 198 ? -19.567 -8.901 -6.342 1.00 94.62 198 GLU A CA 1
ATOM 1557 C C . GLU A 1 198 ? -19.417 -8.622 -7.842 1.00 94.62 198 GLU A C 1
ATOM 1559 O O . GLU A 1 198 ? -19.766 -9.484 -8.648 1.00 94.62 198 GLU A O 1
ATOM 1564 N N . ASP A 1 199 ? -18.815 -7.488 -8.213 1.00 93.31 199 ASP A N 1
ATOM 1565 C CA . ASP A 1 199 ? -18.523 -7.112 -9.604 1.00 93.31 199 ASP A CA 1
ATOM 1566 C C . ASP A 1 199 ? -17.629 -8.149 -10.305 1.00 93.31 199 ASP A C 1
ATOM 1568 O O . ASP A 1 199 ? -17.757 -8.388 -11.506 1.00 93.31 199 ASP A O 1
ATOM 1572 N N . LEU A 1 200 ? -16.714 -8.769 -9.554 1.00 93.25 200 LEU A N 1
ATOM 1573 C CA . LEU A 1 200 ? -15.802 -9.806 -10.039 1.00 93.25 200 LEU A CA 1
ATOM 1574 C C . LEU A 1 200 ? -16.374 -11.230 -9.913 1.00 93.25 200 LEU A C 1
ATOM 1576 O O . LEU A 1 200 ? -15.690 -12.187 -10.276 1.00 93.25 200 LEU A O 1
ATOM 1580 N N . GLY A 1 201 ? -17.593 -11.398 -9.386 1.00 92.69 201 GLY A N 1
ATOM 1581 C CA . GLY A 1 201 ? -18.198 -12.714 -9.149 1.00 92.69 201 GLY A CA 1
ATOM 1582 C C . GLY A 1 201 ? -17.473 -13.553 -8.087 1.00 92.69 201 GLY A C 1
ATOM 1583 O O . GLY A 1 201 ? -17.528 -14.780 -8.126 1.00 92.69 201 GLY A O 1
ATOM 1584 N N . LEU A 1 202 ? -16.771 -12.907 -7.153 1.00 93.44 202 LEU A N 1
ATOM 1585 C CA . LEU A 1 202 ? -15.984 -13.544 -6.101 1.00 93.44 202 LEU A CA 1
ATOM 1586 C C . LEU A 1 202 ? -16.788 -13.714 -4.813 1.00 93.44 202 LEU A C 1
ATOM 1588 O O . LEU A 1 202 ? -17.517 -12.825 -4.366 1.00 93.44 202 LEU A O 1
ATOM 1592 N N . GLU A 1 203 ? -16.588 -14.851 -4.154 1.00 91.81 203 GLU A N 1
ATOM 1593 C CA . GLU A 1 203 ? -17.121 -15.079 -2.817 1.00 91.81 203 GLU A CA 1
ATOM 1594 C C . GLU A 1 203 ? -16.210 -14.429 -1.766 1.00 91.81 203 GLU A C 1
ATOM 1596 O O . GLU A 1 203 ? -15.091 -14.878 -1.517 1.00 91.81 203 GLU A O 1
ATOM 1601 N N . ALA A 1 204 ? -16.687 -13.345 -1.149 1.00 93.94 204 ALA A N 1
ATOM 1602 C CA . ALA A 1 204 ? -15.985 -12.686 -0.055 1.00 93.94 204 ALA A CA 1
ATOM 1603 C C . ALA A 1 204 ? -16.181 -13.452 1.263 1.00 93.94 204 ALA A C 1
ATOM 1605 O O . ALA A 1 204 ? -17.296 -13.541 1.781 1.00 93.94 204 ALA A O 1
ATOM 1606 N N . ASN A 1 205 ? -15.091 -13.947 1.848 1.00 92.12 205 ASN A N 1
ATOM 1607 C CA . ASN A 1 205 ? -15.116 -14.646 3.127 1.00 92.12 205 ASN A CA 1
ATOM 1608 C C . ASN A 1 205 ? -14.818 -13.683 4.286 1.00 92.12 205 ASN A C 1
ATOM 1610 O O . ASN A 1 205 ? -13.667 -13.457 4.666 1.00 92.12 205 ASN A O 1
ATOM 1614 N N . LEU A 1 206 ? -15.877 -13.134 4.886 1.00 92.25 206 LEU A N 1
ATOM 1615 C CA . LEU A 1 206 ? -15.770 -12.196 6.008 1.00 92.25 206 LEU A CA 1
ATOM 1616 C C . LEU A 1 206 ? -15.167 -12.829 7.274 1.00 92.25 206 LEU A C 1
ATOM 1618 O O . LEU A 1 206 ? -14.581 -12.120 8.092 1.00 92.25 206 LEU A O 1
ATOM 1622 N N . SER A 1 207 ? -15.251 -14.153 7.425 1.00 86.31 207 SER A N 1
ATOM 1623 C CA . SER A 1 207 ? -14.670 -14.877 8.563 1.00 86.31 207 SER A CA 1
ATOM 1624 C C . SER A 1 207 ? -13.135 -14.869 8.540 1.00 86.31 207 SER A C 1
ATOM 1626 O O . SER A 1 207 ? -12.505 -15.004 9.588 1.00 86.31 207 SER A O 1
ATOM 1628 N N . HIS A 1 208 ? -12.520 -14.676 7.367 1.00 84.75 208 HIS A N 1
ATOM 1629 C CA . HIS A 1 208 ? -11.062 -14.634 7.188 1.00 84.75 208 HIS A CA 1
ATOM 1630 C C . HIS A 1 208 ? -10.438 -13.249 7.407 1.00 84.75 208 HIS A C 1
ATOM 1632 O O . HIS A 1 208 ? -9.213 -13.120 7.409 1.00 84.75 208 HIS A O 1
ATOM 1638 N N . LEU A 1 209 ? -11.249 -12.210 7.627 1.00 84.88 209 LEU A N 1
ATOM 1639 C CA . LEU A 1 209 ? -10.763 -10.833 7.717 1.00 84.88 209 LEU A CA 1
ATOM 1640 C C . LEU A 1 209 ? -9.756 -10.621 8.861 1.00 84.88 209 LEU A C 1
ATOM 1642 O O . LEU A 1 209 ? -8.783 -9.882 8.709 1.00 84.88 209 LEU A O 1
ATOM 1646 N N . GLY A 1 210 ? -9.954 -11.303 9.994 1.00 82.62 210 GLY A N 1
ATOM 1647 C CA . GLY A 1 210 ? -9.057 -11.214 11.146 1.00 82.62 210 GLY A CA 1
ATOM 1648 C C . GLY A 1 210 ? -8.861 -9.772 11.633 1.00 82.62 210 GLY A C 1
ATOM 1649 O O . GLY A 1 210 ? -9.814 -8.997 11.706 1.00 82.62 210 GLY A O 1
ATOM 1650 N N . THR A 1 211 ? -7.624 -9.422 11.994 1.00 80.25 211 THR A N 1
ATOM 1651 C CA . THR A 1 211 ? -7.220 -8.052 12.342 1.00 80.25 211 THR A CA 1
ATOM 1652 C C . THR A 1 211 ? -6.613 -7.335 11.134 1.00 80.25 211 THR A C 1
ATOM 1654 O O . THR A 1 211 ? -5.952 -7.954 10.294 1.00 80.25 211 THR A O 1
ATOM 1657 N N . LEU A 1 212 ? -6.833 -6.020 11.058 1.00 83.19 212 LEU A N 1
ATOM 1658 C CA . LEU A 1 212 ? -6.213 -5.126 10.071 1.00 83.19 212 LEU A CA 1
ATOM 1659 C C . LEU A 1 212 ? -5.013 -4.425 10.686 1.00 83.19 212 LEU A C 1
ATOM 1661 O O . LEU A 1 212 ? -4.992 -4.225 11.896 1.00 83.19 212 LEU A O 1
ATOM 1665 N N . ASN A 1 213 ? -4.047 -4.004 9.878 1.00 80.12 213 ASN A N 1
ATOM 1666 C CA . ASN A 1 213 ? -2.882 -3.247 10.347 1.00 80.12 213 ASN A CA 1
ATOM 1667 C C . ASN A 1 213 ? -3.251 -1.850 10.869 1.00 80.12 213 ASN A C 1
ATOM 1669 O O . ASN A 1 213 ? -2.559 -1.295 11.721 1.00 80.12 213 ASN A O 1
ATOM 1673 N N . SER A 1 214 ? -4.354 -1.281 10.379 1.00 80.62 214 SER A N 1
ATOM 1674 C CA . SER A 1 214 ? -4.829 0.039 10.800 1.00 80.62 214 SER A CA 1
ATOM 1675 C C . SER A 1 214 ? -5.710 -0.037 12.053 1.00 80.62 214 SER A C 1
ATOM 1677 O O . SER A 1 214 ? -6.542 -0.933 12.187 1.00 80.62 214 SER A O 1
ATOM 1679 N N . MET A 1 215 ? -5.562 0.948 12.947 1.00 80.94 215 MET A N 1
ATOM 1680 C CA . MET A 1 215 ? -6.364 1.110 14.170 1.00 80.94 215 MET A CA 1
ATOM 1681 C C . MET A 1 215 ? -6.342 -0.101 15.121 1.00 80.94 215 MET A C 1
ATOM 1683 O O . MET A 1 215 ? -7.337 -0.407 15.777 1.00 80.94 215 MET A O 1
ATOM 1687 N N . GLN A 1 216 ? -5.200 -0.784 15.222 1.00 85.12 216 GLN A N 1
ATOM 1688 C CA . GLN A 1 216 ? -5.032 -1.892 16.164 1.00 85.12 216 GLN A CA 1
ATOM 1689 C C . GLN A 1 216 ? -4.980 -1.386 17.616 1.00 85.12 216 GLN A C 1
ATOM 1691 O O . GLN A 1 216 ? -4.066 -0.625 17.960 1.00 85.12 216 GLN A O 1
ATOM 1696 N N . PRO A 1 217 ? -5.918 -1.808 18.485 1.00 89.12 217 PRO A N 1
ATOM 1697 C CA . PRO A 1 217 ? -5.907 -1.414 19.884 1.00 89.12 217 PRO A CA 1
ATOM 1698 C C . PRO A 1 217 ? -4.868 -2.212 20.676 1.00 89.12 217 PRO A C 1
ATOM 1700 O O . PRO A 1 217 ? -4.851 -3.441 20.648 1.00 89.12 217 PRO A O 1
ATOM 1703 N N . HIS A 1 218 ? -4.058 -1.504 21.456 1.00 89.62 218 HIS A N 1
ATOM 1704 C CA . HIS A 1 218 ? -3.159 -2.080 22.450 1.00 89.62 218 HIS A CA 1
ATOM 1705 C C . HIS A 1 218 ? -3.617 -1.643 23.838 1.00 89.62 218 HIS A C 1
ATOM 1707 O O . HIS A 1 218 ? -3.531 -0.469 24.191 1.00 89.62 218 HIS A O 1
ATOM 1713 N N . TYR A 1 219 ? -4.144 -2.583 24.617 1.00 90.06 219 TYR A N 1
ATOM 1714 C CA . TYR A 1 219 ? -4.632 -2.315 25.967 1.00 90.06 219 TYR A CA 1
ATOM 1715 C C . TYR A 1 219 ? -3.453 -2.307 26.934 1.00 90.06 219 TYR A C 1
ATOM 1717 O O . TYR A 1 219 ? -2.720 -3.290 27.020 1.00 90.06 219 TYR A O 1
ATOM 1725 N N . THR A 1 220 ? -3.269 -1.210 27.665 1.00 89.50 220 THR A N 1
ATOM 1726 C CA . THR A 1 220 ? -2.139 -1.053 28.594 1.00 89.50 220 THR A CA 1
ATOM 1727 C C . THR A 1 220 ? -2.585 -0.420 29.891 1.00 89.50 220 THR A C 1
ATOM 1729 O O . THR A 1 220 ? -3.383 0.507 29.838 1.00 89.50 220 THR A O 1
ATOM 1732 N N . ASN A 1 221 ? -2.051 -0.806 31.043 1.00 87.69 221 ASN A N 1
ATOM 1733 C CA . ASN A 1 221 ? -2.310 -0.056 32.276 1.00 87.69 221 ASN A CA 1
ATOM 1734 C C . ASN A 1 221 ? -1.470 1.241 32.361 1.00 87.69 221 ASN A C 1
ATOM 1736 O O . ASN A 1 221 ? -0.712 1.583 31.452 1.00 87.69 221 ASN A O 1
ATOM 1740 N N . LYS A 1 222 ? -1.571 1.976 33.481 1.00 86.88 222 LYS A N 1
ATOM 1741 C CA . LYS A 1 222 ? -0.811 3.226 33.700 1.00 86.88 222 LYS A CA 1
ATOM 1742 C C . LYS A 1 222 ? 0.716 3.046 33.722 1.00 86.88 222 LYS A C 1
ATOM 1744 O O . LYS A 1 222 ? 1.429 4.037 33.624 1.00 86.88 222 LYS A O 1
ATOM 1749 N N . ARG A 1 223 ? 1.207 1.807 33.846 1.00 86.75 223 ARG A N 1
ATOM 1750 C CA . ARG A 1 223 ? 2.632 1.437 33.841 1.00 86.75 223 ARG A CA 1
ATOM 1751 C C . ARG A 1 223 ? 3.112 0.911 32.484 1.00 86.75 223 ARG A C 1
ATOM 1753 O O . ARG A 1 223 ? 4.251 0.462 32.402 1.00 86.75 223 ARG A O 1
ATOM 1760 N N . LEU A 1 224 ? 2.275 0.967 31.441 1.00 86.50 224 LEU A N 1
ATOM 1761 C CA . LEU A 1 224 ? 2.561 0.419 30.106 1.00 86.50 224 LEU A CA 1
ATOM 1762 C C . LEU A 1 224 ? 2.761 -1.105 30.089 1.00 86.50 224 LEU A C 1
ATOM 1764 O O . LEU A 1 224 ? 3.463 -1.641 29.231 1.00 86.50 224 LEU A O 1
ATOM 1768 N N . GLU A 1 225 ? 2.132 -1.810 31.029 1.00 88.06 225 GLU A N 1
ATOM 1769 C CA . GLU A 1 225 ? 2.023 -3.269 30.991 1.00 88.06 225 GLU A CA 1
ATOM 1770 C C . GLU A 1 225 ? 0.804 -3.639 30.142 1.00 88.06 225 GLU A C 1
ATOM 1772 O O . GLU A 1 225 ? -0.266 -3.044 30.309 1.00 88.06 225 GLU A O 1
ATOM 1777 N N . LEU A 1 226 ? 0.958 -4.608 29.236 1.00 85.69 226 LEU A N 1
ATOM 1778 C CA . LEU A 1 226 ? -0.136 -5.081 28.390 1.00 85.69 226 LEU A CA 1
ATOM 1779 C C . LEU A 1 226 ? -1.236 -5.738 29.230 1.00 85.69 226 LEU A C 1
ATOM 1781 O O . LEU A 1 226 ? -0.967 -6.522 30.141 1.00 85.69 226 LEU A O 1
ATOM 1785 N N . CYS A 1 227 ? -2.482 -5.445 28.883 1.00 84.56 227 CYS A N 1
ATOM 1786 C CA . CYS A 1 227 ? -3.667 -6.036 29.492 1.00 84.56 227 CYS A CA 1
ATOM 1787 C C . CYS A 1 227 ? -4.468 -6.806 28.441 1.00 84.56 227 CYS A C 1
ATOM 1789 O O . CYS A 1 227 ? -4.368 -6.537 27.242 1.00 84.56 227 CYS A O 1
ATOM 1791 N N . ALA A 1 228 ? -5.296 -7.754 28.884 1.00 79.38 228 ALA A N 1
ATOM 1792 C CA . ALA A 1 228 ? -6.244 -8.386 27.978 1.00 79.38 228 ALA A CA 1
ATOM 1793 C C . ALA A 1 228 ? -7.335 -7.389 27.542 1.00 79.38 228 ALA A C 1
ATOM 1795 O O . ALA A 1 228 ? -7.543 -6.336 28.156 1.00 79.38 228 ALA A O 1
ATOM 1796 N N . PHE A 1 229 ? -8.048 -7.740 26.472 1.00 76.69 229 PHE A N 1
ATOM 1797 C CA . PHE A 1 229 ? -9.168 -6.955 25.958 1.00 76.69 229 PHE A CA 1
ATOM 1798 C C . PHE A 1 229 ? -10.173 -6.618 27.070 1.00 76.69 229 PHE A C 1
ATOM 1800 O O . PHE A 1 229 ? -10.599 -7.495 27.819 1.00 76.69 229 PHE A O 1
ATOM 1807 N N . GLY A 1 230 ? -10.543 -5.339 27.174 1.00 71.00 230 GLY A N 1
ATOM 1808 C CA . GLY A 1 230 ? -11.518 -4.854 28.158 1.00 71.00 230 GLY A CA 1
ATOM 1809 C C . GLY A 1 230 ? -11.008 -4.771 29.602 1.00 71.00 230 GLY A C 1
ATOM 1810 O O . GLY A 1 230 ? -11.752 -4.326 30.467 1.00 71.00 230 GLY A O 1
ATOM 1811 N N . GLN A 1 231 ? -9.753 -5.148 29.873 1.00 77.00 231 GLN A N 1
ATOM 1812 C CA . GLN A 1 231 ? -9.162 -5.115 31.219 1.00 77.00 231 GLN A CA 1
ATOM 1813 C C . GLN A 1 231 ? -8.327 -3.858 31.496 1.00 77.00 231 GLN A C 1
ATOM 1815 O O . GLN A 1 231 ? -7.659 -3.778 32.525 1.00 77.00 231 GLN A O 1
ATOM 1820 N N . SER A 1 232 ? -8.332 -2.880 30.587 1.00 80.44 232 SER A N 1
ATOM 1821 C CA . SER A 1 232 ? -7.647 -1.606 30.795 1.00 80.44 232 SER A CA 1
ATOM 1822 C C . SER A 1 232 ? -8.504 -0.410 30.403 1.00 80.44 232 SER A C 1
ATOM 1824 O O . SER A 1 232 ? -9.213 -0.432 29.399 1.00 80.44 232 SER A O 1
ATOM 1826 N N . GLU A 1 233 ? -8.352 0.662 31.178 1.00 76.56 233 GLU A N 1
ATOM 1827 C CA . GLU A 1 233 ? -8.888 1.995 30.909 1.00 76.56 233 GLU A CA 1
ATOM 1828 C C . GLU A 1 233 ? -8.096 2.760 29.833 1.00 76.56 233 GLU A C 1
ATOM 1830 O O . GLU A 1 233 ? -8.578 3.781 29.340 1.00 76.56 233 GLU A O 1
ATOM 1835 N N . ARG A 1 234 ? -6.886 2.300 29.466 1.00 90.75 234 ARG A N 1
ATOM 1836 C CA . ARG A 1 234 ? -6.050 2.937 28.436 1.00 90.75 234 ARG A CA 1
ATOM 1837 C C . ARG A 1 234 ? -5.817 2.030 27.239 1.00 90.75 234 ARG A C 1
ATOM 1839 O O . ARG A 1 234 ? -5.412 0.872 27.368 1.00 90.75 234 ARG A O 1
ATOM 1846 N N . ILE A 1 235 ? -6.020 2.622 26.070 1.00 92.88 235 ILE A N 1
ATOM 1847 C CA . ILE A 1 235 ? -5.838 1.996 24.768 1.00 92.88 235 ILE A CA 1
ATOM 1848 C C . ILE A 1 235 ? -4.850 2.841 23.975 1.00 92.88 235 ILE A C 1
ATOM 1850 O O . ILE A 1 235 ? -5.010 4.057 23.888 1.00 92.88 235 ILE A O 1
ATOM 1854 N N . LEU A 1 236 ? -3.845 2.203 23.389 1.00 93.31 236 LEU A N 1
ATOM 1855 C CA . LEU A 1 236 ? -2.886 2.828 22.489 1.00 93.31 236 LEU A CA 1
ATOM 1856 C C . LEU A 1 236 ? -3.094 2.328 21.064 1.00 93.31 236 LEU A C 1
ATOM 1858 O O . LEU A 1 236 ? -3.296 1.137 20.828 1.00 93.31 236 LEU A O 1
ATOM 1862 N N . ILE A 1 237 ? -3.031 3.252 20.115 1.00 92.06 237 ILE A N 1
ATOM 1863 C CA . ILE A 1 237 ? -3.099 2.990 18.682 1.00 92.06 237 ILE A CA 1
ATOM 1864 C C . ILE A 1 237 ? -1.837 3.568 18.054 1.00 92.06 237 ILE A C 1
ATOM 1866 O O . ILE A 1 237 ? -1.510 4.737 18.271 1.00 92.06 237 ILE A O 1
ATOM 1870 N N . HIS A 1 238 ? -1.144 2.751 17.262 1.00 90.56 238 HIS A N 1
ATOM 1871 C CA . HIS A 1 238 ? -0.077 3.238 16.394 1.00 90.56 238 HIS A CA 1
ATOM 1872 C C . HIS A 1 238 ? -0.716 3.792 15.131 1.00 90.56 238 HIS A C 1
ATOM 1874 O O . HIS A 1 238 ? -1.460 3.078 14.459 1.00 90.56 238 HIS A O 1
ATOM 1880 N N . GLU A 1 239 ? -0.440 5.049 14.811 1.00 88.81 239 GLU A N 1
ATOM 1881 C CA . GLU A 1 239 ? -0.848 5.648 13.545 1.00 88.81 239 GLU A CA 1
ATOM 1882 C C . GLU A 1 239 ? 0.403 6.140 12.818 1.00 88.81 239 GLU A C 1
ATOM 1884 O O . GLU A 1 239 ? 1.294 6.740 13.412 1.00 88.81 239 GLU A O 1
ATOM 1889 N N . ARG A 1 240 ? 0.499 5.858 11.520 1.00 84.25 240 ARG A N 1
ATOM 1890 C CA . ARG A 1 240 ? 1.644 6.276 10.691 1.00 84.25 240 ARG A CA 1
ATOM 1891 C C . ARG A 1 240 ? 1.274 7.408 9.744 1.00 84.25 240 ARG A C 1
ATOM 1893 O O . ARG A 1 240 ? 2.145 8.108 9.243 1.00 84.25 240 ARG A O 1
ATOM 1900 N N . GLN A 1 241 ? -0.016 7.600 9.492 1.00 85.62 241 GLN A N 1
ATOM 1901 C CA . GLN A 1 241 ? -0.529 8.559 8.532 1.00 85.62 241 GLN A CA 1
ATOM 1902 C C . GLN A 1 241 ? -1.294 9.655 9.265 1.00 85.62 241 GLN A C 1
ATOM 1904 O O . GLN A 1 241 ? -2.494 9.550 9.512 1.00 85.62 241 GLN A O 1
ATOM 1909 N N . VAL A 1 242 ? -0.600 10.762 9.541 1.00 88.50 242 VAL A N 1
ATOM 1910 C CA . VAL A 1 242 ? -1.169 11.972 10.167 1.00 88.50 242 VAL A CA 1
ATOM 1911 C C . VAL A 1 242 ? -2.468 12.416 9.480 1.00 88.50 242 VAL A C 1
ATOM 1913 O O . VAL A 1 242 ? -3.420 12.813 10.150 1.00 88.50 242 VAL A O 1
ATOM 1916 N N . ALA A 1 243 ? -2.550 12.274 8.152 1.00 89.56 243 ALA A N 1
ATOM 1917 C CA . ALA A 1 243 ? -3.731 12.614 7.357 1.00 89.56 243 ALA A CA 1
ATOM 1918 C C . ALA A 1 243 ? -5.017 11.862 7.769 1.00 89.56 243 ALA A C 1
ATOM 1920 O O . ALA A 1 243 ? -6.116 12.347 7.504 1.00 89.56 243 ALA A O 1
ATOM 1921 N N . LYS A 1 244 ? -4.913 10.700 8.434 1.00 88.81 244 LYS A N 1
ATOM 1922 C CA . LYS A 1 244 ? -6.068 9.926 8.923 1.00 88.81 244 LYS A CA 1
ATOM 1923 C C . LYS A 1 244 ? -6.625 10.441 10.253 1.00 88.81 244 LYS A C 1
ATOM 1925 O O . LYS A 1 244 ? -7.812 10.233 10.524 1.00 88.81 244 LYS A O 1
ATOM 1930 N N . LEU A 1 245 ? -5.818 11.137 11.060 1.00 91.81 245 LEU A N 1
ATOM 1931 C CA . LEU A 1 245 ? -6.184 11.541 12.424 1.00 91.81 245 LEU A CA 1
ATOM 1932 C C . LEU A 1 245 ? -7.492 12.335 12.506 1.00 91.81 245 LEU A C 1
ATOM 1934 O O . LEU A 1 245 ? -8.314 11.983 13.352 1.00 91.81 245 LEU A O 1
ATOM 1938 N N . PRO A 1 246 ? -7.765 13.347 11.652 1.00 94.00 246 PRO A N 1
ATOM 1939 C CA . PRO A 1 246 ? -9.008 14.109 11.762 1.00 94.00 246 PRO A CA 1
ATOM 1940 C C . PRO A 1 246 ? -10.252 13.219 11.645 1.00 94.00 246 PRO A C 1
ATOM 1942 O O . PRO A 1 246 ? -11.185 13.337 12.442 1.00 94.00 246 PRO A O 1
ATOM 1945 N N . ARG A 1 247 ? -10.242 12.270 10.698 1.00 93.94 247 ARG A N 1
ATOM 1946 C CA . ARG A 1 247 ? -11.343 11.317 10.493 1.00 93.94 247 ARG A CA 1
ATOM 1947 C C . ARG A 1 247 ? -11.476 10.357 11.679 1.00 93.94 247 ARG A C 1
ATOM 1949 O O . ARG A 1 247 ? -12.593 10.089 12.116 1.00 93.94 247 ARG A O 1
ATOM 1956 N N . MET A 1 248 ? -10.357 9.869 12.220 1.00 93.44 248 MET A N 1
ATOM 1957 C CA . MET A 1 248 ? -10.352 8.985 13.393 1.00 93.44 248 MET A CA 1
ATOM 1958 C C . MET A 1 248 ? -10.908 9.686 14.635 1.00 93.44 248 MET A C 1
ATOM 1960 O O . MET A 1 248 ? -11.786 9.142 15.298 1.00 93.44 248 MET A O 1
ATOM 1964 N N . LEU A 1 249 ? -10.456 10.908 14.928 1.00 94.50 249 LEU A N 1
ATOM 1965 C CA . LEU A 1 249 ? -10.910 11.686 16.084 1.00 94.50 249 LEU A CA 1
ATOM 1966 C C . LEU A 1 249 ? -12.395 12.046 15.976 1.00 94.50 249 LEU A C 1
ATOM 1968 O O . LEU A 1 249 ? -13.125 11.933 16.961 1.00 94.50 249 LEU A O 1
ATOM 1972 N N . ALA A 1 250 ? -12.867 12.414 14.780 1.00 95.25 250 ALA A N 1
ATOM 1973 C CA . ALA A 1 250 ? -14.289 12.643 14.533 1.00 95.25 250 ALA A CA 1
ATOM 1974 C C . ALA A 1 250 ? -15.120 11.375 14.798 1.00 95.25 250 ALA A C 1
ATOM 1976 O O . ALA A 1 250 ? -16.176 11.439 15.431 1.00 95.25 250 ALA A O 1
ATOM 1977 N N . PHE A 1 251 ? -14.623 10.210 14.370 1.00 95.06 251 PHE A N 1
ATOM 1978 C CA . PHE A 1 251 ? -15.282 8.930 14.613 1.00 95.06 251 PHE A CA 1
ATOM 1979 C C . PHE A 1 251 ? -15.276 8.527 16.095 1.00 95.06 251 PHE A C 1
ATOM 1981 O O . PHE A 1 251 ? -16.312 8.085 16.596 1.00 95.06 251 PHE A O 1
ATOM 1988 N N . VAL A 1 252 ? -14.164 8.735 16.813 1.00 95.00 252 VAL A N 1
ATOM 1989 C CA . VAL A 1 252 ? -14.071 8.539 18.273 1.00 95.00 252 VAL A CA 1
ATOM 1990 C C . VAL A 1 252 ? -15.093 9.419 18.983 1.00 95.00 252 VAL A C 1
ATOM 1992 O O . VAL A 1 252 ? -15.893 8.908 19.758 1.00 95.00 252 VAL A O 1
ATOM 1995 N N . LYS A 1 253 ? -15.129 10.720 18.674 1.00 94.94 253 LYS A N 1
ATOM 1996 C CA . LYS A 1 253 ? -16.064 11.671 19.293 1.00 94.94 253 LYS A CA 1
ATOM 1997 C C . LYS A 1 253 ? -17.525 11.261 19.087 1.00 94.94 253 LYS A C 1
ATOM 1999 O O . LYS A 1 253 ? -18.336 11.432 19.989 1.00 94.94 253 LYS A O 1
ATOM 2004 N N . LYS A 1 254 ? -17.855 10.713 17.913 1.00 95.12 254 LYS A N 1
ATOM 2005 C CA . LYS A 1 254 ? -19.205 10.233 17.589 1.00 95.12 254 LYS A CA 1
ATOM 2006 C C . LYS A 1 254 ? -19.557 8.921 18.302 1.00 95.12 254 LYS A C 1
ATOM 2008 O O . LYS A 1 254 ? -20.682 8.770 18.762 1.00 95.12 254 LYS A O 1
ATOM 2013 N N . THR A 1 255 ? -18.627 7.969 18.344 1.00 93.62 255 THR A N 1
ATOM 2014 C CA . THR A 1 255 ? -18.920 6.558 18.674 1.00 93.62 255 THR A CA 1
ATOM 2015 C C . THR A 1 255 ? -18.550 6.192 20.110 1.00 93.62 255 THR A C 1
ATOM 2017 O O . THR A 1 255 ? -19.127 5.276 20.687 1.00 93.62 255 THR A O 1
ATOM 2020 N N . ALA A 1 256 ? -17.590 6.903 20.696 1.00 91.94 256 ALA A N 1
ATOM 2021 C CA . ALA A 1 256 ? -17.086 6.682 22.044 1.00 91.94 256 ALA A CA 1
ATOM 2022 C C . ALA A 1 256 ? -16.726 8.022 22.725 1.00 91.94 256 ALA A C 1
ATOM 2024 O O . ALA A 1 256 ? -15.560 8.254 23.056 1.00 91.94 256 ALA A O 1
ATOM 2025 N N . PRO A 1 257 ? -17.709 8.921 22.948 1.00 92.56 257 PRO A N 1
ATOM 2026 C CA . PRO A 1 257 ? -17.477 10.258 23.513 1.00 92.56 257 PRO A CA 1
ATOM 2027 C C . PRO A 1 257 ? -16.921 10.241 24.945 1.00 92.56 257 PRO A C 1
ATOM 2029 O O . PRO A 1 257 ? -16.399 11.244 25.416 1.00 92.56 257 PRO A O 1
ATOM 2032 N N . TYR A 1 258 ? -17.030 9.105 25.636 1.00 90.94 258 TYR A N 1
ATOM 2033 C CA . TYR A 1 258 ? -16.469 8.885 26.967 1.00 90.94 258 TYR A CA 1
ATOM 2034 C C . TYR A 1 258 ? -14.939 8.741 26.962 1.00 90.94 258 TYR A C 1
ATOM 2036 O O . TYR A 1 258 ? -14.316 8.846 28.018 1.00 90.94 258 TYR A O 1
ATOM 2044 N N . HIS A 1 259 ? -14.316 8.493 25.805 1.00 93.38 259 HIS A N 1
ATOM 2045 C CA . HIS A 1 259 ? -12.863 8.457 25.722 1.00 93.38 259 HIS A CA 1
ATOM 2046 C C . HIS A 1 259 ? -12.264 9.866 25.707 1.00 93.38 259 HIS A C 1
ATOM 2048 O O . HIS A 1 259 ? -12.730 10.752 24.995 1.00 93.38 259 HIS A O 1
ATOM 2054 N N . LYS A 1 260 ? -11.158 10.038 26.437 1.00 94.19 260 LYS A N 1
ATOM 2055 C CA . LYS A 1 260 ? -10.269 11.202 26.366 1.00 94.19 260 LYS A CA 1
ATOM 2056 C C . LYS A 1 260 ? -9.125 10.896 25.389 1.00 94.19 260 LYS A C 1
ATOM 2058 O O . LYS A 1 260 ? -8.210 10.157 25.782 1.00 94.19 260 LYS A O 1
ATOM 2063 N N . PRO A 1 261 ? -9.182 11.366 24.126 1.00 95.25 261 PRO A N 1
ATOM 2064 C CA . PRO A 1 261 ? -8.116 11.137 23.163 1.00 95.25 261 PRO A CA 1
ATOM 2065 C C . PRO A 1 261 ? -6.891 12.003 23.480 1.00 95.25 261 PRO A C 1
ATOM 2067 O O . PRO A 1 261 ? -7.024 13.168 23.844 1.00 95.25 261 PRO A O 1
ATOM 2070 N N . ALA A 1 262 ? -5.696 11.451 23.296 1.00 96.31 262 ALA A N 1
ATOM 2071 C CA . ALA A 1 262 ? -4.438 12.186 23.328 1.00 96.31 262 ALA A CA 1
ATOM 2072 C C . ALA A 1 262 ? -3.569 11.775 22.139 1.00 96.31 262 ALA A C 1
ATOM 2074 O O . ALA A 1 262 ? -3.512 10.598 21.788 1.00 96.31 262 ALA A O 1
ATOM 2075 N N . ILE A 1 263 ? -2.893 12.742 21.526 1.00 96.44 263 ILE A N 1
ATOM 2076 C CA . ILE A 1 263 ? -1.997 12.518 20.391 1.00 96.44 263 ILE A CA 1
ATOM 2077 C C . ILE A 1 263 ? -0.561 12.722 20.863 1.00 96.44 263 ILE A C 1
ATOM 2079 O O . ILE A 1 263 ? -0.274 13.702 21.551 1.00 96.44 263 ILE A O 1
ATOM 2083 N N . PHE A 1 264 ? 0.329 11.813 20.483 1.00 95.38 264 PHE A N 1
ATOM 2084 C CA . PHE A 1 264 ? 1.757 11.868 20.769 1.00 95.38 264 PHE A CA 1
ATOM 2085 C C . PHE A 1 264 ? 2.518 11.803 19.444 1.00 95.38 264 PHE A C 1
ATOM 2087 O O . PHE A 1 264 ? 2.296 10.869 18.674 1.00 95.38 264 PHE A O 1
ATOM 2094 N N . SER A 1 265 ? 3.399 12.764 19.164 1.00 94.56 265 SER A N 1
ATOM 2095 C CA . SER A 1 265 ? 4.185 12.803 17.918 1.00 94.56 265 SER A CA 1
ATOM 2096 C C . SER A 1 265 ? 5.588 13.369 18.124 1.00 94.56 265 SER A C 1
ATOM 2098 O O . SER A 1 265 ? 5.826 14.130 19.055 1.00 94.56 265 SER A O 1
ATOM 2100 N N . GLN A 1 266 ? 6.523 13.033 17.234 1.00 91.25 266 GLN A N 1
ATOM 2101 C CA . GLN A 1 266 ? 7.847 13.677 17.197 1.00 91.25 266 GLN A CA 1
ATOM 2102 C C . GLN A 1 266 ? 7.782 15.034 16.483 1.00 91.25 266 GLN A C 1
ATOM 2104 O O . GLN A 1 266 ? 8.252 16.068 16.980 1.00 91.25 266 GLN A O 1
ATOM 2109 N N . GLU A 1 267 ? 7.100 15.030 15.341 1.00 90.69 267 GLU A N 1
ATOM 2110 C CA . GLU A 1 267 ? 6.911 16.202 14.499 1.00 90.69 267 GLU A CA 1
ATOM 2111 C C . GLU A 1 267 ? 5.736 17.071 14.964 1.00 90.69 267 GLU A C 1
ATOM 2113 O O . GLU A 1 267 ? 4.746 16.545 15.496 1.00 90.69 267 GLU A O 1
ATOM 2118 N N . PRO A 1 268 ? 5.822 18.399 14.765 1.00 92.19 268 PRO A N 1
ATOM 2119 C CA . PRO A 1 268 ? 4.734 19.309 15.079 1.00 92.19 268 PRO A CA 1
ATOM 2120 C C . PRO A 1 268 ? 3.526 19.065 14.165 1.00 92.19 268 PRO A C 1
ATOM 2122 O O . PRO A 1 268 ? 3.647 18.972 12.945 1.00 92.19 268 PRO A O 1
ATOM 2125 N N . LEU A 1 269 ? 2.339 19.008 14.767 1.00 92.25 269 LEU A N 1
ATOM 2126 C CA . LEU A 1 269 ? 1.056 18.858 14.080 1.00 92.25 269 LEU A CA 1
ATOM 2127 C C . LEU A 1 269 ? 0.179 20.099 14.265 1.00 92.25 269 LEU A C 1
ATOM 2129 O O . LEU A 1 269 ? 0.266 20.788 15.277 1.00 92.25 269 LEU A O 1
ATOM 2133 N N . ALA A 1 270 ? -0.736 20.322 13.320 1.00 92.38 270 ALA A N 1
ATOM 2134 C CA . ALA A 1 270 ? -1.787 21.335 13.452 1.00 92.38 270 ALA A CA 1
ATOM 2135 C C . ALA A 1 270 ? -2.831 20.981 14.532 1.00 92.38 270 ALA A C 1
ATOM 2137 O O . ALA A 1 270 ? -3.509 21.858 15.059 1.00 92.38 270 ALA A O 1
ATOM 2138 N N . LEU A 1 271 ? -2.981 19.690 14.840 1.00 91.75 271 LEU A N 1
ATOM 2139 C CA . LEU A 1 271 ? -3.843 19.198 15.914 1.00 91.75 271 LEU A CA 1
ATOM 2140 C C . LEU A 1 271 ? -3.129 19.314 17.265 1.00 91.75 271 LEU A C 1
ATOM 2142 O O . LEU A 1 271 ? -1.905 19.198 17.332 1.00 91.75 271 LEU A O 1
ATOM 2146 N N . GLU A 1 272 ? -3.896 19.470 18.346 1.00 93.88 272 GLU A N 1
ATOM 2147 C CA . GLU A 1 272 ? -3.348 19.419 19.703 1.00 93.88 272 GLU A CA 1
ATOM 2148 C C . GLU A 1 272 ? -2.674 18.061 19.948 1.00 93.88 272 GLU A C 1
ATOM 2150 O O . GLU A 1 272 ? -3.292 17.001 19.821 1.00 93.88 272 GLU A O 1
ATOM 2155 N N . HIS A 1 273 ? -1.388 18.098 20.284 1.00 95.75 273 HIS A N 1
ATOM 2156 C CA . HIS A 1 273 ? -0.560 16.917 20.485 1.00 95.75 273 HIS A CA 1
ATOM 2157 C C . HIS A 1 273 ? 0.507 17.185 21.545 1.00 95.75 273 HIS A C 1
ATOM 2159 O O . HIS A 1 273 ? 0.816 18.327 21.886 1.00 95.75 273 HIS A O 1
ATOM 2165 N N . VAL A 1 274 ? 1.081 16.105 22.064 1.00 96.00 274 VAL A N 1
ATOM 2166 C CA . VAL A 1 274 ? 2.233 16.136 22.958 1.00 96.00 274 VAL A CA 1
ATOM 2167 C C . VAL A 1 274 ? 3.458 15.686 22.183 1.00 96.00 274 VAL A C 1
ATOM 2169 O O . VAL A 1 274 ? 3.470 14.596 21.609 1.00 96.00 274 VAL A O 1
ATOM 2172 N N . ARG A 1 275 ? 4.485 16.536 22.168 1.00 94.50 275 ARG A N 1
ATOM 2173 C CA . ARG A 1 275 ? 5.742 16.234 21.489 1.00 94.50 275 ARG A CA 1
ATOM 2174 C C . ARG A 1 275 ? 6.617 15.312 22.329 1.00 94.50 275 ARG A C 1
ATOM 2176 O O . ARG A 1 275 ? 6.633 15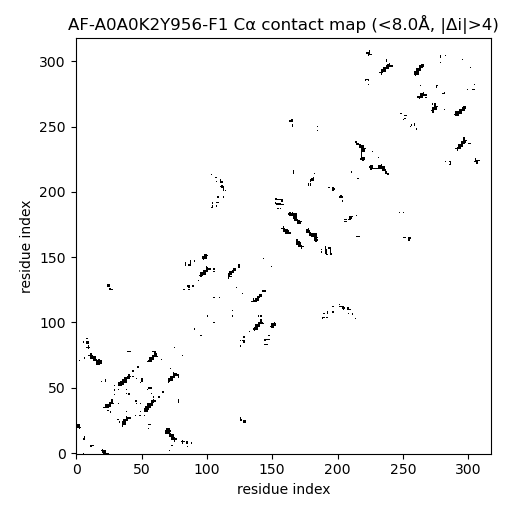.443 23.548 1.00 94.50 275 ARG A O 1
ATOM 2183 N N . TYR A 1 276 ? 7.340 14.415 21.671 1.00 93.75 276 TYR A N 1
ATOM 2184 C CA . TYR A 1 276 ? 8.384 13.592 22.282 1.00 93.75 276 TYR A CA 1
ATOM 2185 C C . TYR A 1 276 ? 9.578 13.465 21.329 1.00 93.75 276 TYR A C 1
ATOM 2187 O O . TYR A 1 276 ? 9.420 13.559 20.117 1.00 93.75 276 TYR A O 1
ATOM 2195 N N . GLN A 1 277 ? 10.776 13.237 21.853 1.00 91.75 277 GLN A N 1
ATOM 2196 C CA . GLN A 1 277 ? 12.006 13.136 21.061 1.00 91.75 277 GLN A CA 1
ATOM 2197 C C . GLN A 1 277 ? 12.481 11.689 20.941 1.00 91.75 277 GLN A C 1
ATOM 2199 O O . GLN A 1 277 ? 12.967 11.270 19.893 1.00 91.75 277 GLN A O 1
ATOM 2204 N N . ASN A 1 278 ? 12.316 10.905 22.006 1.00 90.94 278 ASN A N 1
ATOM 2205 C CA . ASN A 1 278 ? 12.817 9.537 22.093 1.00 90.94 278 ASN A CA 1
ATOM 2206 C C . ASN A 1 278 ? 11.843 8.609 22.839 1.00 90.94 278 ASN A C 1
ATOM 2208 O O . ASN A 1 278 ? 10.829 9.041 23.390 1.00 90.94 278 ASN A O 1
ATOM 2212 N N . LEU A 1 279 ? 12.164 7.311 22.844 1.00 90.94 279 LEU A N 1
ATOM 2213 C CA . LEU A 1 279 ? 11.355 6.261 23.471 1.00 90.94 279 LEU A CA 1
ATOM 2214 C C . LEU A 1 279 ? 11.128 6.499 24.971 1.00 90.94 279 LEU A C 1
ATOM 2216 O O . LEU A 1 279 ? 10.011 6.318 25.451 1.00 90.94 279 LEU A O 1
ATOM 2220 N N . GLN A 1 280 ? 12.169 6.908 25.700 1.00 90.69 280 GLN A N 1
ATOM 2221 C CA . GLN A 1 280 ? 12.100 7.113 27.147 1.00 90.69 280 GLN A CA 1
ATOM 2222 C C . GLN A 1 280 ? 11.140 8.257 27.493 1.00 90.69 280 GLN A C 1
ATOM 2224 O O . GLN A 1 280 ? 10.277 8.111 28.357 1.00 90.69 280 GLN A O 1
ATOM 2229 N N . GLU A 1 281 ? 11.243 9.372 26.770 1.00 93.75 281 GLU A N 1
ATOM 2230 C CA . GLU A 1 281 ? 10.344 10.512 26.937 1.00 93.75 281 GLU A CA 1
ATOM 2231 C C . GLU A 1 281 ? 8.893 10.130 26.617 1.00 93.75 281 GLU A C 1
ATOM 2233 O O . GLU A 1 281 ? 7.985 10.451 27.384 1.00 93.75 281 GLU A O 1
ATOM 2238 N N . LEU A 1 282 ? 8.664 9.378 25.533 1.00 93.75 282 LEU A N 1
ATOM 2239 C CA . LEU A 1 282 ? 7.333 8.879 25.192 1.00 93.75 282 LEU A CA 1
ATOM 2240 C C . LEU A 1 282 ? 6.754 8.001 26.313 1.00 93.75 282 LEU A C 1
ATOM 2242 O O . LEU A 1 282 ? 5.598 8.187 26.694 1.00 93.75 282 LEU A O 1
ATOM 2246 N N . GLN A 1 283 ? 7.540 7.082 26.884 1.00 93.00 283 GLN A N 1
ATOM 2247 C CA . GLN A 1 283 ? 7.092 6.256 28.011 1.00 93.00 283 GLN A CA 1
ATOM 2248 C C . GLN A 1 283 ? 6.692 7.108 29.222 1.00 93.00 283 GLN A C 1
ATOM 2250 O O . GLN A 1 283 ? 5.637 6.872 29.819 1.00 93.00 283 GLN A O 1
ATOM 2255 N N . ASP A 1 284 ? 7.491 8.118 29.565 1.00 92.31 284 ASP A N 1
ATOM 2256 C CA . ASP A 1 284 ? 7.212 9.005 30.695 1.00 92.31 284 ASP A CA 1
ATOM 2257 C C . ASP A 1 284 ? 5.939 9.830 30.469 1.00 92.31 284 ASP A C 1
ATOM 2259 O O . ASP A 1 284 ? 5.106 9.955 31.374 1.00 92.31 284 ASP A O 1
ATOM 2263 N N . LEU A 1 285 ? 5.750 10.354 29.255 1.00 94.25 285 LEU A N 1
ATOM 2264 C CA . LEU A 1 285 ? 4.557 11.105 28.865 1.00 94.25 285 LEU A CA 1
ATOM 2265 C C . LEU A 1 285 ? 3.298 10.233 28.903 1.00 94.25 285 LEU A C 1
ATOM 2267 O O . LEU A 1 285 ? 2.273 10.666 29.435 1.00 94.25 285 LEU A O 1
ATOM 2271 N N . LEU A 1 286 ? 3.375 8.998 28.398 1.00 93.06 286 LEU A N 1
ATOM 2272 C CA . LEU A 1 286 ? 2.260 8.049 28.430 1.00 93.06 286 LEU A CA 1
ATOM 2273 C C . LEU A 1 286 ? 1.900 7.620 29.861 1.00 93.06 286 LEU A C 1
ATOM 2275 O O . LEU A 1 286 ? 0.727 7.391 30.160 1.00 93.06 286 LEU A O 1
ATOM 2279 N N . CYS A 1 287 ? 2.876 7.532 30.769 1.00 90.75 287 CYS A N 1
ATOM 2280 C CA . CYS A 1 287 ? 2.604 7.255 32.181 1.00 90.75 287 CYS A CA 1
ATOM 2281 C C . CYS A 1 287 ? 1.890 8.441 32.855 1.00 90.75 287 CYS A C 1
ATOM 2283 O O . CYS A 1 287 ? 0.884 8.238 33.543 1.00 90.75 287 CYS A O 1
ATOM 2285 N N . LYS A 1 288 ? 2.383 9.669 32.632 1.00 91.31 288 LYS A N 1
ATOM 2286 C CA . LYS A 1 288 ? 1.957 10.891 33.341 1.00 91.31 288 LYS A CA 1
ATOM 2287 C C . LYS A 1 288 ? 0.649 11.499 32.831 1.00 91.31 288 LYS A C 1
ATOM 2289 O O . LYS A 1 288 ? -0.115 12.029 33.633 1.00 91.31 288 LYS A O 1
ATOM 2294 N N . LYS A 1 289 ? 0.389 11.470 31.520 1.00 92.25 289 LYS A N 1
ATOM 2295 C CA . LYS A 1 289 ? -0.774 12.152 30.931 1.00 92.25 289 LYS A CA 1
ATOM 2296 C C . LYS A 1 289 ? -2.077 11.424 31.277 1.00 92.25 289 LYS A C 1
ATOM 2298 O O . LYS A 1 289 ? -2.138 10.194 31.260 1.00 92.25 289 LYS A O 1
ATOM 2303 N N . ASP A 1 290 ? -3.133 12.186 31.557 1.00 91.44 290 ASP A N 1
ATOM 2304 C CA . ASP A 1 290 ? -4.486 11.641 31.688 1.00 91.44 290 ASP A CA 1
ATOM 2305 C C . ASP A 1 290 ? -5.127 11.490 30.302 1.00 91.44 290 ASP A C 1
ATOM 2307 O O . ASP A 1 290 ? -5.408 12.474 29.620 1.00 91.44 290 ASP A O 1
ATOM 2311 N N . PHE A 1 291 ? -5.313 10.246 29.869 1.00 94.75 291 PHE A N 1
ATOM 2312 C CA . PHE A 1 291 ? -6.006 9.876 28.640 1.00 94.75 291 PHE A CA 1
ATOM 2313 C C . PHE A 1 291 ? -6.546 8.452 28.780 1.00 94.75 291 PHE A C 1
ATOM 2315 O O . PHE A 1 291 ? -6.031 7.661 29.574 1.00 94.75 291 PHE A O 1
ATOM 2322 N N . SER A 1 292 ? -7.547 8.116 27.968 1.00 93.88 292 SER A N 1
ATOM 2323 C CA . SER A 1 292 ? -8.043 6.739 27.823 1.00 93.88 292 SER A CA 1
ATOM 2324 C C . SER A 1 292 ? -7.772 6.163 26.430 1.00 93.88 292 SER A C 1
ATOM 2326 O O . SER A 1 292 ? -7.784 4.950 26.251 1.00 93.88 292 SER A O 1
ATOM 2328 N N . LEU A 1 293 ? -7.537 7.023 25.430 1.00 94.88 293 LEU A N 1
ATOM 2329 C CA . LEU A 1 293 ? -7.205 6.621 24.064 1.00 94.88 293 LEU A CA 1
ATOM 2330 C C . LEU A 1 293 ? -6.004 7.428 23.551 1.00 94.88 293 LEU A C 1
ATOM 2332 O O . LEU A 1 293 ? -6.115 8.629 23.332 1.00 94.88 293 LEU A O 1
ATOM 2336 N N . GLY A 1 294 ? -4.852 6.789 23.386 1.00 94.81 294 GLY A N 1
ATOM 2337 C CA . GLY A 1 294 ? -3.627 7.422 22.901 1.00 94.81 294 GLY A CA 1
ATOM 2338 C C . GLY A 1 294 ? -3.345 7.069 21.444 1.00 94.81 294 GLY A C 1
ATOM 2339 O O . GLY A 1 294 ? -3.283 5.891 21.099 1.00 94.81 294 GLY A O 1
ATOM 2340 N N . PHE A 1 295 ? -3.128 8.075 20.602 1.00 94.50 295 PHE A N 1
ATOM 2341 C CA . PHE A 1 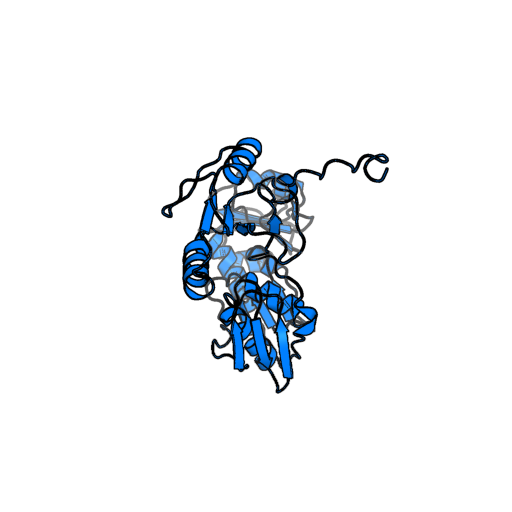295 ? -2.594 7.921 19.249 1.00 94.50 295 PHE A CA 1
ATOM 2342 C C . PHE A 1 295 ? -1.101 8.228 19.279 1.00 94.50 295 PHE A C 1
ATOM 2344 O O . PHE A 1 295 ? -0.712 9.366 19.539 1.00 94.50 295 PHE A O 1
ATOM 2351 N N . VAL A 1 296 ? -0.273 7.218 19.034 1.00 94.06 296 VAL A N 1
ATOM 2352 C CA . VAL A 1 296 ? 1.183 7.364 18.956 1.00 94.06 296 VAL A CA 1
ATOM 2353 C C . VAL A 1 296 ? 1.574 7.425 17.485 1.00 94.06 296 VAL A C 1
ATOM 2355 O O . VAL A 1 296 ? 1.303 6.485 16.737 1.00 94.06 296 VAL A O 1
ATOM 2358 N N . LEU A 1 297 ? 2.183 8.538 17.080 1.00 91.31 297 LEU A N 1
ATOM 2359 C CA . LEU A 1 297 ? 2.604 8.823 15.712 1.00 91.31 297 LEU A CA 1
ATOM 2360 C C . LEU A 1 297 ? 4.118 8.790 15.593 1.00 91.31 297 LEU A C 1
ATOM 2362 O O . LEU A 1 297 ? 4.805 9.448 16.365 1.00 91.31 297 LEU A O 1
ATOM 2366 N N . GLY A 1 298 ? 4.620 8.122 14.561 1.00 80.56 298 GLY A N 1
ATOM 2367 C CA . GLY A 1 298 ? 6.046 8.081 14.240 1.00 80.56 298 GLY A CA 1
ATOM 2368 C C . GLY A 1 298 ? 6.557 6.657 14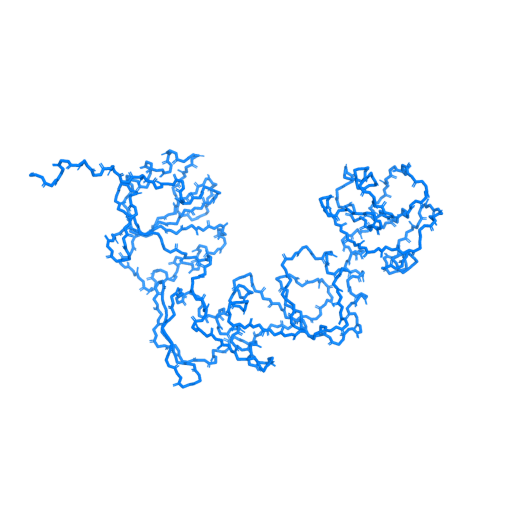.089 1.00 80.56 298 GLY A C 1
ATOM 2369 O O . GLY A 1 298 ? 5.782 5.703 13.999 1.00 80.56 298 GLY A O 1
ATOM 2370 N N . GLU A 1 299 ? 7.876 6.510 14.054 1.00 76.81 299 GLU A N 1
ATOM 2371 C CA . GLU A 1 299 ? 8.516 5.230 13.732 1.00 76.81 299 GLU A CA 1
ATOM 2372 C C . GLU A 1 299 ? 8.696 4.308 14.937 1.00 76.81 299 GLU A C 1
ATOM 2374 O O . GLU A 1 299 ? 8.918 3.113 14.755 1.00 76.81 299 GLU A O 1
ATOM 2379 N N . ILE A 1 300 ? 8.563 4.832 16.162 1.00 80.06 300 ILE A N 1
ATOM 2380 C CA . ILE A 1 300 ? 8.725 4.031 17.377 1.00 80.06 300 ILE A CA 1
ATOM 2381 C C . ILE A 1 300 ? 7.646 2.938 17.406 1.00 80.06 300 ILE A C 1
ATOM 2383 O O . ILE A 1 300 ? 6.458 3.255 17.533 1.00 80.06 300 ILE A O 1
ATOM 2387 N N . PRO A 1 301 ? 8.027 1.651 17.317 1.00 76.00 301 PRO A N 1
ATOM 2388 C CA . PRO A 1 301 ? 7.064 0.569 17.373 1.00 76.00 301 PRO A CA 1
ATOM 2389 C C . PRO A 1 301 ? 6.478 0.496 18.781 1.00 76.00 301 PRO A C 1
ATOM 2391 O O . PRO A 1 301 ? 7.215 0.519 19.769 1.00 76.00 301 PRO A O 1
ATOM 2394 N N . LEU A 1 302 ? 5.156 0.343 18.891 1.00 80.50 302 LEU A N 1
ATOM 2395 C CA . LEU A 1 302 ? 4.508 0.213 20.198 1.00 80.50 302 LEU A CA 1
ATOM 2396 C C . LEU A 1 302 ? 5.088 -0.954 21.015 1.00 80.50 302 LEU A C 1
ATOM 2398 O O . LEU A 1 302 ? 5.142 -0.860 22.235 1.00 80.50 302 LEU A O 1
ATOM 2402 N N . GLN A 1 303 ? 5.604 -2.011 20.369 1.00 81.69 303 GLN A N 1
ATOM 2403 C CA . GLN A 1 303 ? 6.247 -3.122 21.082 1.00 81.69 303 GLN A CA 1
ATOM 2404 C C . GLN A 1 303 ? 7.462 -2.708 21.917 1.00 81.69 303 GLN A C 1
ATOM 2406 O O . GLN A 1 303 ? 7.745 -3.348 22.927 1.00 81.69 303 GLN A O 1
ATOM 2411 N N . ALA A 1 304 ? 8.147 -1.626 21.541 1.00 82.62 304 ALA A N 1
ATOM 2412 C CA . ALA A 1 304 ? 9.258 -1.083 22.315 1.00 82.62 304 ALA A CA 1
ATOM 2413 C C . ALA A 1 304 ? 8.799 -0.348 23.588 1.00 82.62 304 ALA A C 1
ATOM 2415 O O . ALA A 1 304 ? 9.615 -0.092 24.471 1.00 82.62 304 ALA A O 1
ATOM 2416 N N . LEU A 1 305 ? 7.508 -0.010 23.710 1.00 80.75 305 LEU A N 1
ATOM 2417 C CA . LEU A 1 305 ? 6.967 0.692 24.877 1.00 80.75 305 LEU A CA 1
ATOM 2418 C C . LEU A 1 305 ? 6.690 -0.235 26.056 1.00 80.75 305 LEU A C 1
ATOM 2420 O O . LEU A 1 305 ? 6.631 0.244 27.191 1.00 80.75 305 LEU A O 1
ATOM 2424 N N . TRP A 1 306 ? 6.492 -1.528 25.800 1.00 82.69 306 TRP A N 1
ATOM 2425 C CA . TRP A 1 306 ? 5.997 -2.468 26.797 1.00 82.69 306 TRP A CA 1
ATOM 2426 C C . TRP A 1 306 ? 7.034 -2.720 27.880 1.00 82.69 306 TRP A C 1
ATOM 2428 O O . TRP A 1 306 ? 8.139 -3.199 27.619 1.00 82.69 306 TRP A O 1
ATOM 2438 N N . ARG A 1 307 ? 6.651 -2.464 29.131 1.00 75.56 307 ARG A N 1
ATOM 2439 C CA . ARG A 1 307 ? 7.429 -2.946 30.270 1.00 75.56 307 ARG A CA 1
ATOM 2440 C C . ARG A 1 307 ? 7.108 -4.424 30.456 1.00 75.56 307 ARG A C 1
ATOM 2442 O O . ARG A 1 307 ? 5.936 -4.800 30.512 1.00 75.56 307 ARG A O 1
ATOM 2449 N N . LYS A 1 308 ? 8.139 -5.275 30.530 1.00 61.28 308 LYS A N 1
ATOM 2450 C CA . LYS A 1 308 ? 7.934 -6.665 30.956 1.00 61.28 308 LYS A CA 1
ATOM 2451 C C . LYS A 1 308 ? 7.297 -6.619 32.347 1.00 61.28 308 LYS A C 1
ATOM 2453 O O . LYS A 1 308 ? 7.805 -5.867 33.184 1.00 61.28 308 LYS A O 1
ATOM 2458 N N . PRO A 1 309 ? 6.224 -7.384 32.611 1.00 53.56 309 PRO A N 1
ATOM 2459 C CA . PRO A 1 309 ? 5.769 -7.539 33.980 1.00 53.56 309 PRO A CA 1
ATOM 2460 C C . PRO A 1 309 ? 6.961 -8.046 34.805 1.00 53.56 309 PRO A C 1
ATOM 2462 O O . PRO A 1 309 ? 7.754 -8.842 34.280 1.00 53.56 309 PRO A O 1
ATOM 2465 N N . PRO A 1 310 ? 7.138 -7.584 36.054 1.00 49.03 310 PRO A N 1
ATOM 2466 C CA . PRO A 1 310 ? 8.121 -8.202 36.929 1.00 49.03 310 PRO A CA 1
ATOM 2467 C C . PRO A 1 310 ? 7.843 -9.708 36.929 1.00 49.03 310 PRO A C 1
ATOM 2469 O O . PRO A 1 310 ? 6.683 -10.122 37.012 1.00 49.03 310 PRO A O 1
ATOM 2472 N N . LEU A 1 311 ? 8.889 -10.523 36.746 1.00 43.81 311 LEU A N 1
ATOM 2473 C CA . LEU A 1 311 ? 8.786 -11.965 36.953 1.00 43.81 311 LEU A CA 1
ATOM 2474 C C . LEU A 1 311 ? 8.113 -12.144 38.312 1.00 43.81 311 LEU A C 1
ATOM 2476 O O . LEU A 1 311 ? 8.654 -11.662 39.307 1.00 43.81 311 LEU A O 1
ATOM 2480 N N . ARG A 1 312 ? 6.922 -12.761 38.340 1.00 45.16 312 ARG A N 1
ATOM 2481 C CA . ARG A 1 312 ? 6.317 -13.176 39.608 1.00 45.16 312 ARG A CA 1
ATOM 2482 C C . ARG A 1 312 ? 7.397 -13.941 40.350 1.00 45.16 312 ARG A C 1
ATOM 2484 O O . ARG A 1 312 ? 7.963 -14.890 39.799 1.00 45.16 312 ARG A O 1
ATOM 2491 N N . SER A 1 313 ? 7.730 -13.470 41.542 1.00 47.69 313 SER A N 1
ATOM 2492 C CA . SER A 1 313 ? 8.645 -14.192 42.402 1.00 47.69 313 SER A CA 1
ATOM 2493 C C . SER A 1 313 ? 8.029 -15.571 42.626 1.00 47.69 313 SER A C 1
ATOM 2495 O O . SER A 1 313 ? 6.826 -15.676 42.863 1.00 47.69 313 SER A O 1
ATOM 2497 N N . LEU A 1 314 ? 8.831 -16.639 42.571 1.00 49.12 314 LEU A N 1
ATOM 2498 C CA . LEU A 1 314 ? 8.398 -17.991 42.965 1.00 49.12 314 LEU A CA 1
ATOM 2499 C C . LEU A 1 314 ? 7.819 -18.032 44.397 1.00 49.12 314 LEU A C 1
ATOM 2501 O O . LEU A 1 314 ? 7.204 -19.021 44.780 1.00 49.12 314 LEU A O 1
ATOM 2505 N N . PHE A 1 315 ? 7.991 -16.952 45.166 1.00 53.03 315 PHE A N 1
ATOM 2506 C CA . PHE A 1 315 ? 7.506 -16.776 46.528 1.00 53.03 315 PHE A CA 1
ATOM 2507 C C . PHE A 1 315 ? 6.209 -15.956 46.651 1.00 53.03 315 PHE A C 1
ATOM 2509 O O . PHE A 1 315 ? 5.711 -15.822 47.760 1.00 53.03 315 PHE A O 1
ATOM 2516 N N . ASP A 1 316 ? 5.613 -15.457 45.559 1.00 46.66 316 ASP A N 1
ATOM 2517 C CA . ASP A 1 316 ? 4.335 -14.711 45.618 1.00 46.66 316 ASP A CA 1
ATOM 2518 C C . ASP A 1 316 ? 3.103 -15.630 45.815 1.00 46.66 316 ASP A C 1
ATOM 2520 O O . ASP A 1 316 ? 1.960 -15.176 45.762 1.00 46.66 316 ASP A O 1
ATOM 2524 N N . SER A 1 317 ? 3.324 -16.933 46.021 1.00 45.12 317 SER A N 1
ATOM 2525 C CA . SER A 1 317 ? 2.295 -17.951 46.288 1.00 45.12 317 SER A CA 1
ATOM 2526 C C . SER A 1 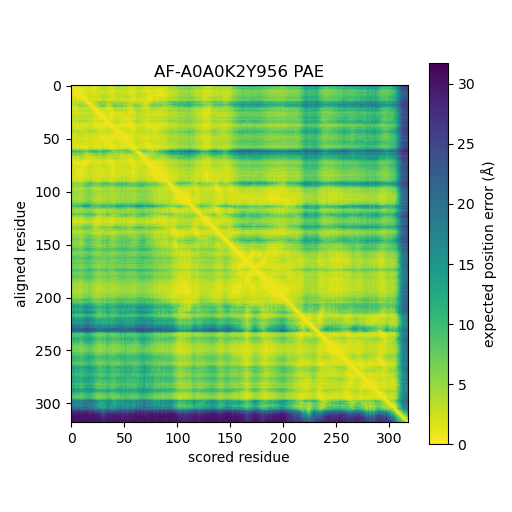317 ? 2.482 -18.684 47.627 1.00 45.12 317 SER A C 1
ATOM 2528 O O . SER A 1 317 ? 2.036 -19.824 47.752 1.00 45.12 317 SER A O 1
ATOM 2530 N N . LEU A 1 318 ? 3.137 -18.050 48.608 1.00 37.44 318 LEU A N 1
ATOM 2531 C CA . LEU A 1 318 ? 3.227 -18.524 49.997 1.00 37.44 318 LEU A CA 1
ATOM 2532 C C . LEU A 1 318 ? 2.432 -17.624 50.945 1.00 37.44 318 LEU A C 1
ATOM 2534 O O . LEU A 1 318 ? 2.608 -16.389 50.865 1.00 37.44 318 LEU A O 1
#

Nearest PDB structures (foldseek):
  4cvl-assembly1_A  TM=6.080E-01  e=3.133E-10  Pseudomonas aeruginosa PAO1
  4cvm-assembly1_A  TM=6.459E-01  e=9.996E-10  Pseudomonas aeruginosa PAO1
  4ihf-assembly1_D  TM=6.226E-01  e=7.844E-03  Escherichia coli K-12
  3a06-assembly1_A  TM=3.414E-01  e=8.272E+00  Thermotoga maritima

Foldseek 3Di:
DFLVVLCVLQVWDWPADAPDGAALAEEQDLVPQAARYEHECPPLVCVVSSVVRHHLEYEYEDDHPCPDRRGTYTYHPDSLVSLLSLLCVVCVPQLAAEAAAAPQLLLQLVQFFDDWQEDEDDDDSSRSNNDDRPRHHYYYYNDDRPPDDHDFADQDAQWAWPDFAQQWTWIAHPNDIDIARHGSLCRRSNRRSVSVCVVVVHGTDRVRSHDDLASDWFAAELQQATDPPPPHLATEGEDADPVCVVSSVVSCCVRPVVWFEAEEECDDDPDDHHHDPDLVRVLVCSNPDDGRYYYYYDDDDSVSNHDDDPDPPPPPVD

Radius of gyration: 25.37 Å; Cα contacts (8 Å, |Δi|>4): 568; chains: 1; bounding box: 59×40×81 Å

pLDDT: mean 90.07, std 9.33, range [37.44, 97.44]

Secondary structure (DSSP, 8-state):
-BHHHHHHHHT-EE-S--S--B-SEEES-GGG--TTEEEE-SSGGGHHHHHHTTEEEEEEES----S-TTSEEEEES-HHHHHHHHHHHHHTT---EEEE--HHHHHHHHHH---TTEEEE-S-GGGGGG---TT--EEEESSPPTT--EE----S-SEEEEEE-SS-EEEEETTEEEEESS-GGGHHHHHHHHHHHHHTT----GGG----STT-EEEE-TT--B--TTS-SEEEEEE--GGGHHHHHHHHHHH-TT--EEEEESS--SS--EE-SSHHHHHHHHHHS--SEEEEESS--GGGGPPPPPPPPTTTT-

Solvent-accessible surface area (backbone atoms only — not comparable to full-atom values): 18097 Å² total; per-residue (Å²): 90,45,50,66,56,51,31,62,62,41,65,30,47,72,76,48,78,36,78,61,59,61,32,81,37,44,40,73,48,70,96,71,44,34,77,32,14,29,33,44,40,89,51,70,88,50,45,68,59,31,45,75,48,25,30,38,22,40,40,30,48,86,77,75,87,84,87,58,61,54,29,37,39,31,35,24,93,48,53,72,60,28,52,36,38,48,47,42,62,71,51,67,84,49,83,56,48,37,35,53,37,53,71,68,33,49,54,50,37,66,42,26,42,85,56,90,34,55,45,82,50,86,72,61,77,64,46,58,70,57,60,80,59,93,68,43,44,34,41,40,25,62,70,77,61,71,92,59,81,60,45,66,56,52,71,69,58,78,48,48,81,75,44,65,37,85,54,27,28,32,32,36,46,93,93,38,81,45,81,42,61,43,35,36,87,46,52,57,48,52,14,21,37,51,39,42,26,56,77,69,74,46,77,68,39,74,87,57,45,60,74,58,89,68,71,45,79,42,33,21,48,70,78,36,32,79,40,58,91,89,69,39,77,26,33,39,25,67,44,83,56,75,86,50,47,66,61,51,52,54,48,40,56,73,68,45,63,88,53,42,76,42,38,36,27,63,67,92,63,98,60,88,63,45,76,37,89,49,70,69,54,41,50,53,47,63,47,70,54,92,54,29,32,37,39,43,40,62,85,78,56,72,79,77,62,52,43,75,72,76,78,78,57,96,65,80,83,115